Protein 5B6K (pdb70)

B-factor: mean 23.28, std 8.44, range [11.15, 55.71]

InterPro domains:
  IPR001509 NAD-dependent epimerase/dehydratase [PF01370] (10-267)
  IPR036291 NAD(P)-binding domain superfamily [SSF51735] (4-344)
  IPR050425 NAD(P)-dependent dehydratase-like [PTHR10366] (9-328)

Sequence (336 aa):
MTTVFVSGATGFIAQHVVRQLLDQNYKVIGSVRSAEKGDHLKNVIFKGGDFNYEIVKDISDPTAFDHVFEKHGKDIKVVLHTASPFHTTDIEKDLLIPAVNGTKGILESIKKYAAQTVERVVVTSSFAANTSTVDMFYAKDSSKTITEESWNQDTWESCQSDPIRGYCGSKKFAEKAAWDFYNANKDSVKFKLSIINPVYVFGPQNYVELNTSSEVINSLVHLKKDDPLPEFAGGHIDVRDVAKAHILAFQKDELIEQRLMLHAGLFTTQTLLDIINEQFPELKGKIPAGKPGTGNPDDALTPVDNSKTKKLLGFEFIDLKKDLYDTISQILEAEK

Solvent-accessible surface area: 14994 Å² total; per-residue (Å²): 142,40,8,0,0,0,0,16,0,37,29,45,32,3,23,12,0,0,76,27,0,11,90,93,120,26,74,0,11,0,1,4,54,34,47,143,76,0,64,65,2,88,90,69,14,0,164,84,28,64,6,64,52,23,77,6,134,75,6,31,60,55,71,22,4,24,107,2,1,116,106,36,5,181,77,0,78,7,0,0,2,21,14,51,29,155,141,88,143,59,10,70,134,59,11,0,75,21,8,30,43,2,12,69,3,1,0,41,0,0,78,107,88,4,20,114,35,0,66,24,0,0,3,28,10,20,19,8,0,2,5,0,34,72,36,26,120,86,44,138,54,95,105,94,39,9,37,14,145,30,72,0,131,6,75,62,124,42,0,55,78,51,86,115,49,0,71,12,0,4,35,28,22,12,2,88,20,0,38,74,16,1,91,81,15,99,146,53,6,102,3,91,0,0,0,0,1,8,15,93,26,1,2,14,44,37,83,76,148,49,105,7,47,9,133,1,0,26,41,0,1,89,13,130,107,124,36,116,65,39,166,39,24,8,4,8,0,0,0,54,5,0,0,86,0,0,5,28,0,14,64,90,107,92,2,41,67,40,25,1,0,0,11,34,21,41,0,13,10,16,28,0,0,40,35,0,22,111,39,3,89,121,15,116,71,79,1,6,47,34,150,93,72,71,37,63,18,77,84,36,6,3,34,30,64,6,64,104,1,104,181,47,10,64,48,166,28,29,87,15,104,103,0,0,97,28,2,0,34,47,13,48,124,43,105,209

Nearest PDB structures (foldseek):
  5b6k-assembly1_A  TM=1.003E+00  e=2.775E-75  Nakaseomyces glabratus CBS 138
  7ymu-assembly2_B  TM=9.755E-01  e=8.050E-57  Nakaseomyces glabratus
  7ymu-assembly1_A  TM=9.750E-01  e=9.097E-57  Nakaseomyces glabratus
  7ymb-assembly1_A  TM=9.661E-01  e=2.105E-54  Nakaseomyces glabratus
  4pvd-assembly4_D  TM=9.320E-01  e=5.596E-40  Saccharomyces cerevisiae S288C

Organism: Candida glabrata (strain ATCC 2001 / BCRC 20586 / JCM 3761 / NBRC 0622 / NRRL Y-65 / CBS 138) (NCBI:txid284593)

Foldseek 3Di:
DAEEEEEQCVDQLNVLLVVVCQVVQHQYEYEHQDPVSQCCCDVPLPPPGNYHYDHQNFLLALQRCLVVCQVCLQGHAHYEYEDAGDADLCLCVRFQSSLQSNQCSVVVSCLVRNQERHAAYE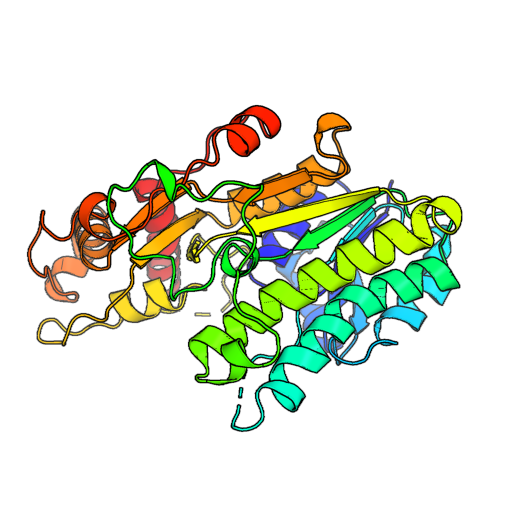YEFACLQQAAPVLWFPFPPVVSATEQPHGHPADPPRQSPDRRSSNSVSSNNSVVSNVVSCVVCVVSHNYFYFYEHEYQEFAAGSDDPCDFSGPLVVVQLQAFQPGDQDWDKDFYAYSNVSSVCSVVCSVDPLNTPGHAYRGQDMDISQRLLQLCCVLCVVCPNGGYNPDHPDDDRSNTTRHYDHVVNCVSSVDHTDHPNVRVNRRSVVSVVVVD

Structure (mmCIF, N/CA/C/O backbone):
data_5B6K
#
_entry.id   5B6K
#
_cell.length_a   61.620
_cell.length_b   61.620
_cell.length_c   189.930
_cell.angle_alpha   90.00
_cell.angle_beta   90.00
_cell.angle_gamma   120.00
#
_symmetry.space_group_name_H-M   'P 65'
#
loop_
_entity.id
_entity.type
_entity.pdbx_description
1 polymer 'Uncharacterized protein CgKR1'
2 non-polymer 'SULFATE ION'
3 water water
#
loop_
_atom_site.group_PDB
_atom_site.id
_atom_site.type_symbol
_atom_site.label_atom_id
_atom_site.label_alt_id
_atom_site.label_comp_id
_atom_site.label_asym_id
_atom_site.label_entity_id
_atom_site.label_seq_id
_atom_site.pdbx_PDB_ins_code
_atom_site.Cartn_x
_atom_site.Cartn_y
_atom_site.Cartn_z
_atom_site.occupancy
_atom_site.B_iso_or_equiv
_atom_site.auth_seq_id
_atom_site.auth_comp_id
_atom_site.auth_asym_id
_atom_site.auth_atom_id
_atom_site.pdbx_PDB_model_num
ATOM 1 N N . MET A 1 21 ? 15.281 34.860 107.722 1.00 30.72 7 MET A N 1
ATOM 2 C CA . MET A 1 21 ? 14.490 33.874 107.002 1.00 29.83 7 MET A CA 1
ATOM 3 C C . MET A 1 21 ? 14.178 34.280 105.580 1.00 25.01 7 MET A C 1
ATOM 4 O O . MET A 1 21 ? 14.006 35.388 105.282 1.00 26.06 7 MET A O 1
ATOM 9 N N . THR A 1 22 ? 14.160 33.308 104.717 1.00 21.79 8 THR A N 1
ATOM 10 C CA . THR A 1 22 ? 13.889 33.512 103.341 1.00 21.15 8 THR A CA 1
ATOM 11 C C . THR A 1 22 ? 12.514 34.110 103.085 1.00 22.43 8 THR A C 1
ATOM 12 O O . THR A 1 22 ? 11.567 33.704 103.669 1.00 22.43 8 THR A O 1
ATOM 16 N N . THR A 1 23 ? 12.449 35.085 102.198 1.00 20.06 9 THR A N 1
ATOM 17 C CA . THR A 1 23 ? 11.188 35.719 101.825 1.00 20.72 9 THR A CA 1
ATOM 18 C C . THR A 1 23 ? 10.604 35.043 100.587 1.00 19.62 9 THR A C 1
ATOM 19 O O . THR A 1 23 ? 11.296 34.890 99.572 1.00 19.41 9 THR A O 1
ATOM 23 N N . VAL A 1 24 ? 9.330 34.656 100.677 1.00 17.73 10 VAL A N 1
ATOM 24 C CA . VAL A 1 24 ? 8.577 34.079 99.564 1.00 16.70 10 VAL A CA 1
ATOM 25 C C . VAL A 1 24 ? 7.472 35.059 99.188 1.00 17.48 10 VAL A C 1
ATOM 26 O O . VAL A 1 24 ? 6.714 35.507 100.053 1.00 18.38 10 VAL A O 1
ATOM 30 N N . PHE A 1 25 ? 7.374 35.392 97.904 1.00 15.59 11 PHE A N 1
ATOM 31 C CA . PHE A 1 25 ? 6.311 36.252 97.401 1.00 15.02 11 PHE A CA 1
ATOM 32 C C . PHE A 1 25 ? 5.226 35.384 96.784 1.00 16.74 11 PHE A C 1
ATOM 33 O O . PHE A 1 25 ? 5.522 34.519 95.953 1.00 16.54 11 PHE A O 1
ATOM 41 N N . VAL A 1 26 ? 3.979 35.604 97.194 1.00 14.45 12 VAL A N 1
ATOM 42 C CA . VAL A 1 26 ? 2.836 34.848 96.681 1.00 13.77 12 VAL A CA 1
ATOM 43 C C . VAL A 1 26 ? 1.858 35.843 96.076 1.00 15.89 12 VAL A C 1
ATOM 44 O O . VAL A 1 26 ? 1.285 36.670 96.792 1.00 15.45 12 VAL A O 1
ATOM 48 N N . SER A 1 27 ? 1.642 35.760 94.766 1.00 13.50 13 SER A N 1
ATOM 49 C CA . SER A 1 27 ? 0.697 36.685 94.158 1.00 13.57 13 SER A CA 1
ATOM 50 C C . SER A 1 27 ? -0.743 36.236 94.405 1.00 14.97 13 SER A C 1
ATOM 51 O O . SER A 1 27 ? -1.052 35.041 94.433 1.00 15.48 13 SER A O 1
ATOM 54 N N . GLY A 1 28 ? -1.630 37.215 94.574 1.00 14.65 14 GLY A N 1
ATOM 55 C CA . GLY A 1 28 ? -3.050 36.928 94.715 1.00 15.40 14 GLY A CA 1
ATOM 56 C C . GLY A 1 28 ? -3.343 36.151 95.984 1.00 15.96 14 GLY A C 1
ATOM 57 O O . GLY A 1 28 ? -4.053 35.140 95.961 1.00 15.78 14 GLY A O 1
ATOM 58 N N . ALA A 1 29 ? -2.805 36.636 97.103 1.00 16.41 15 ALA A N 1
ATOM 59 C CA . ALA A 1 29 ? -2.766 35.863 98.341 1.00 15.34 15 ALA A CA 1
ATOM 60 C C . ALA A 1 29 ? -4.136 35.629 98.973 1.00 16.51 15 ALA A C 1
ATOM 61 O O . ALA A 1 29 ? -4.230 34.810 99.894 1.00 16.59 15 ALA A O 1
ATOM 63 N N . THR A 1 30 ? -5.196 36.298 98.509 1.00 18.91 16 THR A N 1
ATOM 64 C CA . THR A 1 30 ? -6.528 36.015 99.048 1.00 17.88 16 THR A CA 1
ATOM 65 C C . THR A 1 30 ? -7.181 34.797 98.407 1.00 17.38 16 THR A C 1
ATOM 66 O O . THR A 1 30 ? -8.211 34.335 98.904 1.00 16.55 16 THR A O 1
ATOM 70 N N . GLY A 1 31 ? -6.617 34.268 97.321 1.00 16.89 17 GLY A N 1
ATOM 71 C CA . GLY A 1 31 ? -7.276 33.219 96.565 1.00 16.43 17 GLY A CA 1
ATOM 72 C C . GLY A 1 31 ? -7.360 31.888 97.294 1.00 16.74 17 GLY A C 1
ATOM 73 O O . GLY A 1 31 ? -6.691 31.629 98.294 1.00 14.71 17 GLY A O 1
ATOM 74 N N . PHE A 1 32 ? -8.212 31.015 96.742 1.00 16.92 18 PHE A N 1
ATOM 75 C CA . PHE A 1 32 ? -8.483 29.703 97.334 1.00 14.60 18 PHE A CA 1
ATOM 76 C C . PHE A 1 32 ? -7.202 28.883 97.461 1.00 14.76 18 PHE A C 1
ATOM 77 O O . PHE A 1 32 ? -6.840 28.431 98.555 1.00 15.82 18 PHE A O 1
ATOM 85 N N . ILE A 1 33 ? -6.492 28.688 96.344 1.00 14.35 19 ILE A N 1
ATOM 86 C CA . ILE A 1 33 ? -5.213 27.975 96.385 1.00 13.27 19 ILE A CA 1
ATOM 87 C C . ILE A 1 33 ? -4.174 28.782 97.154 1.00 13.55 19 ILE A C 1
ATOM 88 O O . ILE A 1 33 ? -3.446 28.250 98.003 1.00 11.90 19 ILE A O 1
ATOM 93 N N . ALA A 1 34 ? -4.091 30.081 96.869 1.00 13.08 20 ALA A N 1
ATOM 94 C CA . ALA A 1 34 ? -3.022 30.899 97.439 1.00 12.79 20 ALA A CA 1
ATOM 95 C C . ALA A 1 34 ? -3.066 30.935 98.968 1.00 13.17 20 ALA A C 1
ATOM 96 O O . ALA A 1 34 ? -2.014 30.935 99.618 1.00 14.00 20 ALA A O 1
ATOM 98 N N . GLN A 1 35 ? -4.261 30.979 99.567 1.00 14.65 21 GLN A N 1
ATOM 99 C CA . GLN A 1 35 ? -4.311 31.020 101.031 1.00 13.72 21 GLN A CA 1
ATOM 100 C C . GLN A 1 35 ? -3.727 29.751 101.641 1.00 15.24 21 GLN A C 1
ATOM 101 O O . GLN A 1 35 ? -3.086 29.803 102.697 1.00 15.39 21 GLN A O 1
ATOM 107 N N . HIS A 1 36 ? -3.952 28.598 100.995 1.00 12.87 22 HIS A N 1
ATOM 108 C CA . HIS A 1 36 ? -3.347 27.360 101.471 1.00 14.19 22 HIS A CA 1
ATOM 109 C C . HIS A 1 36 ? -1.839 27.376 101.279 1.00 15.94 22 HIS A C 1
ATOM 110 O O . HIS A 1 36 ? -1.102 26.851 102.120 1.00 13.90 22 HIS A O 1
ATOM 117 N N . VAL A 1 37 ? -1.359 27.967 100.177 1.00 13.38 23 VAL A N 1
ATOM 118 C CA . VAL A 1 37 ? 0.084 28.116 99.990 1.00 12.32 23 VAL A CA 1
ATOM 119 C C . VAL A 1 37 ? 0.677 28.959 101.110 1.00 14.98 23 VAL A C 1
ATOM 120 O O . VAL A 1 37 ? 1.687 28.587 101.724 1.00 15.93 23 VAL A O 1
ATOM 124 N N . VAL A 1 38 ? 0.054 30.106 101.399 1.00 14.53 24 VAL A N 1
ATOM 125 C CA . VAL A 1 38 ? 0.559 30.983 102.454 1.00 11.39 24 VAL A CA 1
ATOM 126 C C . VAL A 1 38 ? 0.482 30.288 103.808 1.00 14.88 24 VAL A C 1
ATOM 127 O O . VAL A 1 38 ? 1.416 30.371 104.617 1.00 13.97 24 VAL A O 1
ATOM 131 N N . ARG A 1 39 ? -0.628 29.587 104.073 1.00 15.30 25 ARG A N 1
ATOM 132 C CA . ARG A 1 39 ? -0.765 28.836 105.324 1.00 17.17 25 ARG A CA 1
ATOM 133 C C . ARG A 1 39 ? 0.382 27.844 105.498 1.00 16.30 25 ARG A C 1
ATOM 134 O O . ARG A 1 39 ? 1.029 27.794 106.553 1.00 15.91 25 ARG A O 1
ATOM 142 N N . GLN A 1 40 ? 0.643 27.039 104.471 1.00 13.98 26 GLN A N 1
ATOM 143 C CA . GLN A 1 40 ? 1.664 26.006 104.592 1.00 13.53 26 GLN A CA 1
ATOM 144 C C . GLN A 1 40 ? 3.063 26.605 104.637 1.00 15.45 26 GLN A C 1
ATOM 145 O O . GLN A 1 40 ? 3.953 26.040 105.283 1.00 15.20 26 GLN A O 1
ATOM 151 N N . LEU A 1 41 ? 3.273 27.748 103.971 1.00 14.78 27 LEU A N 1
ATOM 152 C CA . LEU A 1 41 ? 4.527 28.490 104.119 1.00 12.87 27 LEU A CA 1
ATOM 153 C C . LEU A 1 41 ? 4.719 28.976 105.553 1.00 16.53 27 LEU A C 1
ATOM 154 O O . LEU A 1 41 ? 5.798 28.815 106.143 1.00 14.82 27 LEU A O 1
ATOM 159 N N . LEU A 1 42 ? 3.681 29.597 106.119 1.00 15.72 28 LEU A N 1
ATOM 160 C CA . LEU A 1 42 ? 3.780 30.092 107.491 1.00 14.30 28 LEU A CA 1
ATOM 161 C C . LEU A 1 42 ? 3.917 28.946 108.487 1.00 16.54 28 LEU A C 1
ATOM 162 O O . LEU A 1 42 ? 4.562 29.109 109.530 1.00 18.71 28 LEU A O 1
ATOM 167 N N . ASP A 1 43 ? 3.354 27.774 108.173 1.00 16.23 29 ASP A N 1
ATOM 168 C CA . ASP A 1 43 ? 3.571 26.604 109.025 1.00 15.48 29 ASP A CA 1
ATOM 169 C C . ASP A 1 43 ? 5.045 26.222 109.086 1.00 16.95 29 ASP A C 1
ATOM 170 O O . ASP A 1 43 ? 5.498 25.640 110.084 1.00 19.66 29 ASP A O 1
ATOM 175 N N . GLN A 1 44 ? 5.802 26.523 108.029 1.00 15.32 30 GLN A N 1
ATOM 176 C CA . GLN A 1 44 ? 7.239 26.287 107.988 1.00 16.15 30 GLN A CA 1
ATOM 177 C C . GLN A 1 44 ? 8.046 27.538 108.317 1.00 17.28 30 GLN A C 1
ATOM 178 O O . GLN A 1 44 ? 9.264 27.553 108.103 1.00 19.28 30 GLN A O 1
ATOM 184 N N . ASN A 1 45 ? 7.385 28.581 108.830 1.00 15.05 31 ASN A N 1
ATOM 185 C CA . ASN A 1 45 ? 8.015 29.791 109.352 1.00 15.82 31 ASN A CA 1
ATOM 186 C C . ASN A 1 45 ? 8.758 30.585 108.278 1.00 16.47 31 ASN A C 1
ATOM 187 O O . ASN A 1 45 ? 9.726 31.294 108.571 1.00 18.28 31 ASN A O 1
ATOM 192 N N . TYR A 1 46 ? 8.284 30.518 107.039 1.00 15.77 32 TYR A N 1
ATOM 193 C CA . TYR A 1 46 ? 8.783 31.424 106.015 1.00 15.95 32 TYR A CA 1
ATOM 194 C C . TYR A 1 46 ? 8.311 32.850 106.283 1.00 15.89 32 TYR A C 1
ATOM 195 O O . TYR A 1 46 ? 7.275 33.086 106.919 1.00 16.60 32 TYR A O 1
ATOM 204 N N . LYS A 1 47 ? 9.090 33.806 105.792 1.00 16.84 33 LYS A N 1
ATOM 205 C CA . LYS A 1 47 ? 8.651 35.185 105.686 1.00 17.57 33 LYS A CA 1
ATOM 206 C C . LYS A 1 47 ? 7.895 35.325 104.373 1.00 18.67 33 LYS A C 1
ATOM 207 O O . LYS A 1 47 ? 8.390 34.895 103.329 1.00 20.48 33 LYS A O 1
ATOM 213 N N . VAL A 1 48 ? 6.685 35.874 104.415 1.00 17.50 34 VAL A N 1
ATOM 214 C CA . VAL A 1 48 ? 5.805 35.867 103.248 1.00 18.46 34 VAL A CA 1
ATOM 215 C C . VAL A 1 48 ? 5.373 37.285 102.914 1.00 17.63 34 VAL A C 1
ATOM 216 O O . VAL A 1 48 ? 4.957 38.038 103.797 1.00 18.25 34 VAL A O 1
ATOM 220 N N . ILE A 1 49 ? 5.445 37.633 101.632 1.00 15.51 35 ILE A N 1
ATOM 221 C CA . ILE A 1 49 ? 4.808 38.827 101.086 1.00 17.13 35 ILE A CA 1
ATOM 222 C C . ILE A 1 49 ? 3.754 38.352 100.091 1.00 16.82 35 ILE A C 1
ATOM 223 O O . ILE A 1 49 ? 4.080 37.614 99.153 1.00 17.70 35 ILE A O 1
ATOM 228 N N . GLY A 1 50 ? 2.504 38.745 100.305 1.00 16.87 36 GLY A N 1
ATOM 229 C CA . GLY A 1 50 ? 1.414 38.413 99.398 1.00 17.07 36 GLY A CA 1
ATOM 230 C C . GLY A 1 50 ? 0.955 39.644 98.640 1.00 17.95 36 GLY A C 1
ATOM 231 O O . GLY A 1 50 ? 0.990 40.755 99.166 1.00 19.74 36 GLY A O 1
ATOM 232 N N . SER A 1 51 ? 0.524 39.460 97.395 1.00 18.54 37 SER A N 1
ATOM 233 C CA . SER A 1 51 ? -0.098 40.574 96.700 1.00 17.35 37 SER A CA 1
ATOM 234 C C . SER A 1 51 ? -1.608 40.483 96.874 1.00 19.49 37 SER A C 1
ATOM 235 O O . SER A 1 51 ? -2.182 39.391 96.921 1.00 18.66 37 SER A O 1
ATOM 238 N N . VAL A 1 52 ? -2.236 41.643 97.043 1.00 17.13 38 VAL A N 1
ATOM 239 C CA . VAL A 1 52 ? -3.677 41.745 97.216 1.00 17.81 38 VAL A CA 1
ATOM 240 C C . VAL A 1 52 ? -4.161 42.903 96.360 1.00 18.63 38 VAL A C 1
ATOM 241 O O . VAL A 1 52 ? -3.395 43.800 96.010 1.00 21.25 38 VAL A O 1
ATOM 245 N N . ARG A 1 53 ? -5.442 42.888 96.029 1.00 21.93 39 ARG A N 1
ATOM 246 C CA . ARG A 1 53 ? -5.957 43.914 95.136 1.00 22.00 39 ARG A CA 1
ATOM 247 C C . ARG A 1 53 ? -6.466 45.147 95.876 1.00 27.17 39 ARG A C 1
ATOM 248 O O . ARG A 1 53 ? -6.879 46.111 95.222 1.00 28.91 39 ARG A O 1
ATOM 256 N N . SER A 1 54 ? -6.398 45.166 97.208 1.00 25.54 40 SER A N 1
ATOM 257 C CA . SER A 1 54 ? -6.783 46.362 97.948 1.00 27.70 40 SER A CA 1
ATOM 258 C C . SER A 1 54 ? -6.164 46.343 99.338 1.00 27.76 40 SER A C 1
ATOM 259 O O . SER A 1 54 ? -5.749 45.297 99.848 1.00 25.29 40 SER A O 1
ATOM 262 N N . ALA A 1 55 ? -6.126 47.529 99.952 1.00 27.38 41 ALA A N 1
ATOM 263 C CA . ALA A 1 55 ? -5.622 47.631 101.317 1.00 28.06 41 ALA A CA 1
ATOM 264 C C . ALA A 1 55 ? -6.529 46.918 102.301 1.00 26.22 41 ALA A C 1
ATOM 265 O O . ALA A 1 55 ? -6.036 46.334 103.272 1.00 28.57 41 ALA A O 1
ATOM 267 N N . GLU A 1 56 ? -7.843 46.957 102.077 1.00 27.48 42 GLU A N 1
ATOM 268 C CA . GLU A 1 56 ? -8.759 46.249 102.958 1.00 28.08 42 GLU A CA 1
ATOM 269 C C . GLU A 1 56 ? -8.445 44.755 102.964 1.00 30.99 42 GLU A C 1
ATOM 270 O O . GLU A 1 56 ? -8.337 44.135 104.030 1.00 29.68 42 GLU A O 1
ATOM 276 N N . LYS A 1 57 ? -8.320 44.162 101.772 1.00 27.75 43 LYS A N 1
ATOM 277 C CA . LYS A 1 57 ? -8.013 42.738 101.664 1.00 25.66 43 LYS A CA 1
ATOM 278 C C . LYS A 1 57 ? -6.674 42.409 102.319 1.00 25.77 43 LYS A C 1
ATOM 279 O O . LYS A 1 57 ? -6.547 41.396 103.017 1.00 24.55 43 LYS A O 1
ATOM 285 N N . GLY A 1 58 ? -5.664 43.258 102.117 1.00 22.36 44 GLY A N 1
ATOM 286 C CA . GLY A 1 58 ? -4.374 43.018 102.745 1.00 18.74 44 GLY A CA 1
ATOM 287 C C . GLY A 1 58 ? -4.424 43.095 104.261 1.00 23.32 44 GLY A C 1
ATOM 288 O O . GLY A 1 58 ? -3.802 42.284 104.957 1.00 20.67 44 GLY A O 1
ATOM 289 N N . ASP A 1 59 ? -5.158 44.073 104.798 1.00 24.66 45 ASP A N 1
ATOM 290 C CA . ASP A 1 59 ? -5.266 44.178 106.251 1.00 24.37 45 ASP A CA 1
ATOM 291 C C . ASP A 1 59 ? -5.963 42.956 106.835 1.00 23.67 45 ASP A C 1
ATOM 292 O O . ASP A 1 59 ? -5.536 42.419 107.864 1.00 24.71 45 ASP A O 1
ATOM 297 N N . HIS A 1 60 ? -7.027 42.492 106.177 1.00 24.82 46 HIS A N 1
ATOM 298 C CA . HIS A 1 60 ? -7.718 41.284 106.624 1.00 22.73 46 HIS A CA 1
ATOM 299 C C . HIS A 1 60 ? -6.778 40.080 106.658 1.00 24.50 46 HIS A C 1
ATOM 300 O O . HIS A 1 60 ? -6.797 39.290 107.610 1.00 22.74 46 HIS A O 1
ATOM 307 N N . LEU A 1 61 ? -5.942 39.922 105.629 1.00 21.35 47 LEU A N 1
ATOM 308 C CA . LEU A 1 61 ? -5.002 38.803 105.622 1.00 19.98 47 LEU A CA 1
ATOM 309 C C . LEU A 1 61 ? -3.979 38.936 106.744 1.00 20.80 47 LEU A C 1
ATOM 310 O O . LEU A 1 61 ? -3.698 37.968 107.460 1.00 20.60 47 LEU A O 1
ATOM 315 N N . LYS A 1 62 ? -3.416 40.135 106.917 1.00 20.36 48 LYS A N 1
ATOM 316 C CA . LYS A 1 62 ? -2.297 40.306 107.836 1.00 20.97 48 LYS A CA 1
ATOM 317 C C . LYS A 1 62 ? -2.754 40.270 109.290 1.00 22.22 48 LYS A C 1
ATOM 318 O O . LYS A 1 62 ? -2.060 39.720 110.153 1.00 22.55 48 LYS A O 1
ATOM 324 N N . ASN A 1 63 ? -3.918 40.841 109.575 1.00 23.47 49 ASN A N 1
ATOM 325 C CA . ASN A 1 63 ? -4.369 41.015 110.948 1.00 23.14 49 ASN A CA 1
ATOM 326 C C . ASN A 1 63 ? -5.342 39.941 111.412 1.00 26.98 49 ASN A C 1
ATOM 327 O O . ASN A 1 63 ? -5.571 39.820 112.621 1.00 24.13 49 ASN A O 1
ATOM 332 N N . VAL A 1 64 ? -5.916 39.159 110.498 1.00 22.23 50 VAL A N 1
ATOM 333 C CA . VAL A 1 64 ? -6.915 38.166 110.882 1.00 24.77 50 VAL A CA 1
ATOM 334 C C . VAL A 1 64 ? -6.505 36.784 110.385 1.00 24.32 50 VAL A C 1
ATOM 335 O O . VAL A 1 64 ? -6.185 35.900 111.186 1.00 25.03 50 VAL A O 1
ATOM 339 N N . ILE A 1 65 ? -6.500 36.579 109.068 1.00 20.53 51 ILE A N 1
ATOM 340 C CA . ILE A 1 65 ? -6.312 35.221 108.556 1.00 20.44 51 ILE A CA 1
ATOM 341 C C . ILE A 1 65 ? -4.920 34.693 108.892 1.00 18.04 51 ILE A C 1
ATOM 342 O O . ILE A 1 65 ? -4.768 33.546 109.331 1.00 19.53 51 ILE A O 1
ATOM 347 N N . PHE A 1 66 ? -3.887 35.519 108.724 1.00 18.23 52 PHE A N 1
ATOM 348 C CA . PHE A 1 66 ? -2.510 35.085 108.935 1.00 18.35 52 PHE A CA 1
ATOM 349 C C . PHE A 1 66 ? -1.868 35.789 110.123 1.00 22.32 52 PHE A C 1
ATOM 350 O O . PHE A 1 66 ? -0.650 35.961 110.172 1.00 21.49 52 PHE A O 1
ATOM 358 N N . LYS A 1 67 ? -2.684 36.185 111.094 1.00 20.74 53 LYS A N 1
ATOM 359 C CA . LYS A 1 67 ? -2.148 36.616 112.373 1.00 24.32 53 LYS A CA 1
ATOM 360 C C . LYS A 1 67 ? -1.326 35.485 112.971 1.00 22.95 53 LYS A C 1
ATOM 361 O O . LYS A 1 67 ? -1.757 34.328 112.994 1.00 30.88 53 LYS A O 1
ATOM 367 N N . GLY A 1 68 ? -0.136 35.812 113.435 1.00 27.39 54 GLY A N 1
ATOM 368 C CA . GLY A 1 68 ? 0.760 34.828 113.976 1.00 24.99 54 GLY A CA 1
ATOM 369 C C . GLY A 1 68 ? 1.905 34.483 113.058 1.00 25.86 54 GLY A C 1
ATOM 370 O O . GLY A 1 68 ? 2.943 34.016 113.534 1.00 25.48 54 GLY A O 1
ATOM 371 N N . GLY A 1 69 ? 1.745 34.719 111.759 1.00 21.15 55 GLY A N 1
ATOM 372 C CA . GLY A 1 69 ? 2.808 34.499 110.810 1.00 20.80 55 GLY A CA 1
ATOM 373 C C . GLY A 1 69 ? 3.477 35.797 110.409 1.00 20.61 55 GLY A C 1
ATOM 374 O O . GLY A 1 69 ? 2.938 36.889 110.585 1.00 20.82 55 GLY A O 1
ATOM 375 N N . ASP A 1 70 ? 4.678 35.657 109.855 1.00 19.80 56 ASP A N 1
ATOM 376 C CA . ASP A 1 70 ? 5.418 36.794 109.321 1.00 18.33 56 ASP A CA 1
ATOM 377 C C . ASP A 1 70 ? 4.885 37.055 107.916 1.00 20.92 56 ASP A C 1
ATOM 378 O O . ASP A 1 70 ? 5.427 36.588 106.915 1.00 21.05 56 ASP A O 1
ATOM 383 N N . PHE A 1 71 ? 3.787 37.803 107.854 1.00 19.72 57 PHE A N 1
ATOM 384 C CA . PHE A 1 71 ? 3.091 38.082 106.606 1.00 19.17 57 PHE A CA 1
ATOM 385 C C . PHE A 1 71 ? 2.984 39.585 106.399 1.00 20.06 57 PHE A C 1
ATOM 386 O O . PHE A 1 71 ? 2.590 40.322 107.312 1.00 19.90 57 PHE A O 1
ATOM 394 N N . ASN A 1 72 ? 3.321 40.032 105.193 1.00 19.07 58 ASN A N 1
ATOM 395 C CA . ASN A 1 72 ? 3.090 41.400 104.760 1.00 19.05 58 ASN A CA 1
ATOM 396 C C . ASN A 1 72 ? 2.472 41.351 103.374 1.00 18.47 58 ASN A C 1
ATOM 397 O O . ASN A 1 72 ? 2.486 40.308 102.717 1.00 19.09 58 ASN A O 1
ATOM 402 N N . TYR A 1 73 ? 1.902 42.472 102.932 1.00 17.72 59 TYR A N 1
ATOM 403 C CA . TYR A 1 73 ? 1.280 42.515 101.614 1.00 19.46 59 TYR A CA 1
ATOM 404 C C . TYR A 1 73 ? 1.744 43.717 100.807 1.00 21.61 59 TYR A C 1
ATOM 405 O O . TYR A 1 73 ? 2.172 44.739 101.348 1.00 21.58 59 TYR A O 1
ATOM 414 N N . GLU A 1 74 ? 1.680 43.555 99.488 1.00 18.46 60 GLU A N 1
ATOM 415 C CA . GLU A 1 74 ? 1.754 44.647 98.536 1.00 23.00 60 GLU A CA 1
ATOM 416 C C . GLU A 1 74 ? 0.446 44.687 97.764 1.00 23.64 60 GLU A C 1
ATOM 417 O O . GLU A 1 74 ? -0.173 43.647 97.514 1.00 23.48 60 GLU A O 1
ATOM 423 N N . ILE A 1 75 ? 0.014 45.889 97.397 1.00 22.73 61 ILE A N 1
ATOM 424 C CA . ILE A 1 75 ? -1.235 46.056 96.666 1.00 21.12 61 ILE A CA 1
ATOM 425 C C . ILE A 1 75 ? -0.920 46.029 95.178 1.00 22.48 61 ILE A C 1
ATOM 426 O O . ILE A 1 75 ? -0.141 46.850 94.683 1.00 22.98 61 ILE A O 1
ATOM 431 N N . VAL A 1 76 ? -1.496 45.055 94.476 1.00 19.87 62 VAL A N 1
ATOM 432 C CA . VAL A 1 76 ? -1.360 44.893 93.031 1.00 22.17 62 VAL A CA 1
ATOM 433 C C . VAL A 1 76 ? -2.779 44.692 92.509 1.00 24.25 62 VAL A C 1
ATOM 434 O O . VAL A 1 76 ? -3.376 43.630 92.720 1.00 22.73 62 VAL A O 1
ATOM 438 N N . LYS A 1 77 ? -3.332 45.712 91.856 1.00 23.08 63 LYS A N 1
ATOM 439 C CA . LYS A 1 77 ? -4.767 45.725 91.595 1.00 25.37 63 LYS A CA 1
ATOM 440 C C . LYS A 1 77 ? -5.167 44.987 90.328 1.00 23.34 63 LYS A C 1
ATOM 441 O O . LYS A 1 77 ? -6.266 44.424 90.272 1.00 25.25 63 LYS A O 1
ATOM 447 N N . ASP A 1 78 ? -4.327 44.993 89.298 1.00 24.03 64 ASP A N 1
ATOM 448 C CA . ASP A 1 78 ? -4.723 44.481 87.989 1.00 27.53 64 ASP A CA 1
ATOM 449 C C . ASP A 1 78 ? -3.659 43.512 87.493 1.00 26.33 64 ASP A C 1
ATOM 450 O O . ASP A 1 78 ? -2.617 43.933 86.984 1.00 23.47 64 ASP A O 1
ATOM 455 N N . ILE A 1 79 ? -3.945 42.214 87.619 1.00 22.49 65 ILE A N 1
ATOM 456 C CA . ILE A 1 79 ? -3.003 41.190 87.186 1.00 23.28 65 ILE A CA 1
ATOM 457 C C . ILE A 1 79 ? -2.792 41.245 85.673 1.00 22.99 65 ILE A C 1
ATOM 458 O O . ILE A 1 79 ? -1.734 40.844 85.174 1.00 25.84 65 ILE A O 1
ATOM 463 N N . SER A 1 80 ? -3.770 41.756 84.919 1.00 21.71 66 SER A N 1
ATOM 464 C CA . SER A 1 80 ? -3.643 41.805 83.463 1.00 21.70 66 SER A CA 1
ATOM 465 C C . SER A 1 80 ? -2.711 42.909 82.979 1.00 22.61 66 SER A C 1
ATOM 466 O O . SER A 1 80 ? -2.352 42.915 81.792 1.00 22.04 66 SER A O 1
ATOM 469 N N . ASP A 1 81 ? -2.336 43.843 83.852 1.00 20.90 67 ASP A N 1
ATOM 470 C CA . ASP A 1 81 ? -1.347 44.867 83.525 1.00 20.22 67 ASP A CA 1
ATOM 471 C C . ASP A 1 81 ? 0.037 44.234 83.542 1.00 20.18 67 ASP A C 1
ATOM 472 O O . ASP A 1 81 ? 0.462 43.742 84.594 1.00 20.56 67 ASP A O 1
ATOM 477 N N . PRO A 1 82 ? 0.759 44.195 82.418 1.00 16.95 68 PRO A N 1
ATOM 478 C CA . PRO A 1 82 ? 2.063 43.508 82.419 1.00 19.81 68 PRO A CA 1
ATOM 479 C C . PRO A 1 82 ? 3.104 44.157 83.318 1.00 23.84 68 PRO A C 1
ATOM 480 O O . PRO A 1 82 ? 4.101 43.499 83.638 1.00 22.31 68 PRO A O 1
ATOM 484 N N . THR A 1 83 ? 2.906 45.406 83.743 1.00 20.90 69 THR A N 1
ATOM 485 C CA . THR A 1 83 ? 3.830 46.083 84.644 1.00 20.82 69 THR A CA 1
ATOM 486 C C . THR A 1 83 ? 3.404 45.978 86.103 1.00 21.47 69 THR A C 1
ATOM 487 O O . THR A 1 83 ? 4.030 46.604 86.967 1.00 21.23 69 THR A O 1
ATOM 491 N N . ALA A 1 84 ? 2.368 45.184 86.392 1.00 21.78 70 ALA A N 1
ATOM 492 C CA . ALA A 1 84 ? 1.695 45.251 87.687 1.00 20.40 70 ALA A CA 1
ATOM 493 C C . ALA A 1 84 ? 2.634 44.983 88.852 1.00 18.27 70 ALA A C 1
ATOM 494 O O . ALA A 1 84 ? 2.457 45.559 89.928 1.00 19.82 70 ALA A O 1
ATOM 496 N N . PHE A 1 85 ? 3.622 44.111 88.674 1.00 19.31 71 PHE A N 1
ATOM 497 C CA . PHE A 1 85 ? 4.507 43.734 89.765 1.00 19.78 71 PHE A CA 1
ATOM 498 C C . PHE A 1 85 ? 5.817 44.512 89.764 1.00 19.97 71 PHE A C 1
ATOM 499 O O . PHE A 1 85 ? 6.714 44.184 90.545 1.00 20.40 71 PHE A O 1
ATOM 507 N N . ASP A 1 86 ? 5.948 45.539 88.919 1.00 21.76 72 ASP A N 1
ATOM 508 C CA . ASP A 1 86 ? 7.215 46.265 88.861 1.00 22.15 72 ASP A CA 1
ATOM 509 C C . ASP A 1 86 ? 7.573 46.860 90.214 1.00 22.70 72 ASP A C 1
ATOM 510 O O . ASP A 1 86 ? 8.718 46.748 90.668 1.00 24.93 72 ASP A O 1
ATOM 515 N N . HIS A 1 87 ? 6.603 47.485 90.882 1.00 23.84 73 HIS A N 1
ATOM 516 C CA . HIS A 1 87 ? 6.895 48.136 92.154 1.00 26.00 73 HIS A CA 1
ATOM 517 C C . HIS A 1 87 ? 7.298 47.125 93.225 1.00 25.59 73 HIS A C 1
ATOM 518 O O . HIS A 1 87 ? 8.166 47.410 94.057 1.00 27.01 73 HIS A O 1
ATOM 525 N N . VAL A 1 88 ? 6.675 45.942 93.228 1.00 22.89 74 VAL A N 1
ATOM 526 C CA . VAL A 1 88 ? 7.042 44.905 94.196 1.00 24.42 74 VAL A CA 1
ATOM 527 C C . VAL A 1 88 ? 8.531 44.582 94.104 1.00 24.96 74 VAL A C 1
ATOM 528 O O . VAL A 1 88 ? 9.236 44.530 95.116 1.00 26.48 74 VAL A O 1
ATOM 532 N N . PHE A 1 89 ? 9.038 44.360 92.891 1.00 20.49 75 PHE A N 1
ATOM 533 C CA . PHE A 1 89 ? 10.423 43.928 92.781 1.00 23.60 75 PHE A CA 1
ATOM 534 C C . PHE A 1 89 ? 11.403 45.092 92.776 1.00 25.08 75 PHE A C 1
ATOM 535 O O . PHE A 1 89 ? 12.580 44.887 93.084 1.00 26.62 75 PHE A O 1
ATOM 543 N N . GLU A 1 90 ? 10.945 46.312 92.488 1.00 27.23 76 GLU A N 1
ATOM 544 C CA . GLU A 1 90 ? 11.818 47.462 92.691 1.00 30.37 76 GLU A CA 1
ATOM 545 C C . GLU A 1 90 ? 12.054 47.707 94.175 1.00 31.99 76 GLU A C 1
ATOM 546 O O . GLU A 1 90 ? 13.182 47.995 94.593 1.00 36.86 76 GLU A O 1
ATOM 552 N N . LYS A 1 91 ? 11.006 47.562 94.992 1.00 29.38 77 LYS A N 1
ATOM 553 C CA . LYS A 1 91 ? 11.121 47.807 96.427 1.00 26.86 77 LYS A CA 1
ATOM 554 C C . LYS A 1 91 ? 11.674 46.606 97.187 1.00 33.34 77 LYS A C 1
ATOM 555 O O . LYS A 1 91 ? 12.418 46.785 98.160 1.00 29.70 77 LYS A O 1
ATOM 561 N N . HIS A 1 92 ? 11.338 45.384 96.771 1.00 26.13 78 HIS A N 1
ATOM 562 C CA . HIS A 1 92 ? 11.697 44.186 97.522 1.00 28.57 78 HIS A CA 1
ATOM 563 C C . HIS A 1 92 ? 12.691 43.300 96.787 1.00 25.79 78 HIS A C 1
ATOM 564 O O . HIS A 1 92 ? 13.004 42.207 97.271 1.00 25.69 78 HIS A O 1
ATOM 571 N N . GLY A 1 93 ? 13.199 43.747 95.641 1.00 29.17 79 GLY A N 1
ATOM 572 C CA . GLY A 1 93 ? 14.026 42.925 94.777 1.00 29.37 79 GLY A CA 1
ATOM 573 C C . GLY A 1 93 ? 15.270 42.323 95.392 1.00 27.56 79 GLY A C 1
ATOM 574 O O . GLY A 1 93 ? 15.767 41.308 94.907 1.00 29.92 79 GLY A O 1
ATOM 575 N N . LYS A 1 94 ? 15.792 42.929 96.452 1.00 26.97 80 LYS A N 1
ATOM 576 C CA . LYS A 1 94 ? 16.942 42.334 97.117 1.00 29.50 80 LYS A CA 1
ATOM 577 C C . LYS A 1 94 ? 16.556 41.232 98.087 1.00 28.41 80 LYS A C 1
ATOM 578 O O . LYS A 1 94 ? 17.430 40.457 98.493 1.00 30.02 80 LYS A O 1
ATOM 584 N N . ASP A 1 95 ? 15.280 41.115 98.457 1.00 28.34 81 ASP A N 1
ATOM 585 C CA . ASP A 1 95 ? 14.864 40.183 99.498 1.00 24.56 81 ASP A CA 1
ATOM 586 C C . ASP A 1 95 ? 14.106 38.969 98.985 1.00 23.81 81 ASP A C 1
ATOM 587 O O . ASP A 1 95 ? 14.180 37.909 99.606 1.00 23.05 81 ASP A O 1
ATOM 592 N N . ILE A 1 96 ? 13.373 39.085 97.884 1.00 22.40 82 ILE A N 1
ATOM 593 C CA . ILE A 1 96 ? 12.493 37.998 97.464 1.00 18.80 82 ILE A CA 1
ATOM 594 C C . ILE A 1 96 ? 13.323 36.944 96.740 1.00 20.71 82 ILE A C 1
ATOM 595 O O . ILE A 1 96 ? 13.817 37.174 95.633 1.00 21.00 82 ILE A O 1
ATOM 600 N N . LYS A 1 97 ? 13.456 35.768 97.354 1.00 19.68 83 LYS A N 1
ATOM 601 C CA . LYS A 1 97 ? 14.167 34.662 96.733 1.00 22.43 83 LYS A CA 1
ATOM 602 C C . LYS A 1 97 ? 13.258 33.688 95.997 1.00 17.50 83 LYS A C 1
ATOM 603 O O . LYS A 1 97 ? 13.729 32.998 95.091 1.00 18.63 83 LYS A O 1
ATOM 609 N N . VAL A 1 98 ? 11.982 33.607 96.368 1.00 16.59 84 VAL A N 1
ATOM 610 C CA . VAL A 1 98 ? 11.058 32.614 95.831 1.00 14.99 84 VAL A CA 1
ATOM 611 C C . VAL A 1 98 ? 9.796 33.338 95.400 1.00 15.28 84 VAL A C 1
ATOM 612 O O . VAL A 1 98 ? 9.265 34.152 96.163 1.00 15.66 84 VAL A O 1
ATOM 616 N N . VAL A 1 99 ? 9.315 33.049 94.188 1.00 13.65 85 VAL A N 1
ATOM 617 C CA . VAL A 1 99 ? 8.087 33.648 93.673 1.00 14.18 85 VAL A CA 1
ATOM 618 C C . VAL A 1 99 ? 7.102 32.533 93.341 1.00 14.33 85 VAL A C 1
ATOM 619 O O . VAL A 1 99 ? 7.400 31.659 92.516 1.00 13.72 85 VAL A O 1
ATOM 623 N N . LEU A 1 100 ? 5.936 32.558 93.985 1.00 13.54 86 LEU A N 1
ATOM 624 C CA . LEU A 1 100 ? 4.868 31.599 93.727 1.00 13.51 86 LEU A CA 1
ATOM 625 C C . LEU A 1 100 ? 3.755 32.412 93.085 1.00 14.36 86 LEU A C 1
ATOM 626 O O . LEU A 1 100 ? 3.013 33.124 93.770 1.00 13.67 86 LEU A O 1
ATOM 631 N N . HIS A 1 101 ? 3.678 32.338 91.765 1.00 12.98 87 HIS A N 1
ATOM 632 C CA . HIS A 1 101 ? 2.781 33.188 90.988 1.00 12.52 87 HIS A CA 1
ATOM 633 C C . HIS A 1 101 ? 1.474 32.443 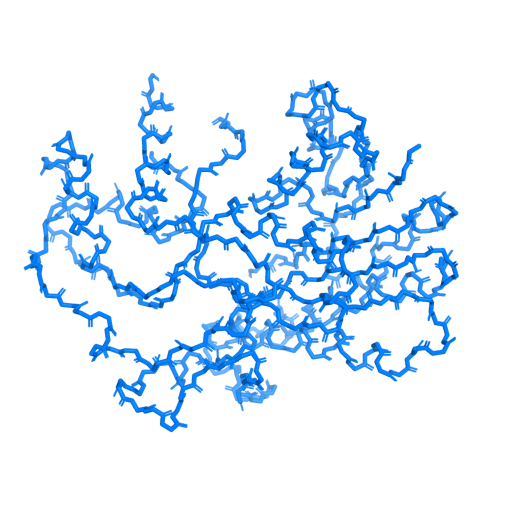90.800 1.00 12.37 87 HIS A C 1
ATOM 634 O O . HIS A 1 101 ? 1.288 31.713 89.824 1.00 13.76 87 HIS A O 1
ATOM 641 N N . THR A 1 102 ? 0.562 32.610 91.761 1.00 13.90 88 THR A N 1
ATOM 642 C CA . THR A 1 102 ? -0.721 31.921 91.702 1.00 14.72 88 THR A CA 1
ATOM 643 C C . THR A 1 102 ? -1.844 32.785 91.157 1.00 16.30 88 THR A C 1
ATOM 644 O O . THR A 1 102 ? -2.925 32.254 90.875 1.00 18.73 88 THR A O 1
ATOM 648 N N . ALA A 1 103 ? -1.626 34.089 91.008 1.00 17.30 89 ALA A N 1
ATOM 649 C CA . ALA A 1 103 ? -2.697 34.980 90.588 1.00 16.32 89 ALA A CA 1
ATOM 650 C C . ALA A 1 103 ? -2.920 34.920 89.079 1.00 19.99 89 ALA A C 1
ATOM 651 O O . ALA A 1 103 ? -1.983 34.768 88.295 1.00 18.63 89 ALA A O 1
ATOM 653 N N . SER A 1 104 ? -4.167 35.096 88.673 1.00 22.45 90 SER A N 1
ATOM 654 C CA . SER A 1 104 ? -4.491 35.205 87.261 1.00 24.42 90 SER A CA 1
ATOM 655 C C . SER A 1 104 ? -5.482 36.344 87.077 1.00 22.91 90 SER A C 1
ATOM 656 O O . SER A 1 104 ? -6.133 36.769 88.040 1.00 22.66 90 SER A O 1
ATOM 659 N N . PRO A 1 105 ? -5.605 36.875 85.860 1.00 21.75 91 PRO A N 1
ATOM 660 C CA . PRO A 1 105 ? -6.545 37.979 85.637 1.00 21.34 91 PRO A CA 1
ATOM 661 C C . PRO A 1 105 ? -7.984 37.532 85.832 1.00 28.03 91 PRO A C 1
ATOM 662 O O . PRO A 1 105 ? -8.313 36.346 85.759 1.00 28.11 91 PRO A O 1
ATOM 666 N N . PHE A 1 106 ? -8.850 38.521 86.052 1.00 26.72 92 PHE A N 1
ATOM 667 C CA . PHE A 1 106 ? -10.269 38.234 86.199 1.00 33.55 92 PHE A CA 1
ATOM 668 C C . PHE A 1 106 ? -10.832 37.608 84.927 1.00 36.71 92 PHE A C 1
ATOM 669 O O . PHE A 1 106 ? -10.519 38.024 83.811 1.00 36.77 92 PHE A O 1
ATOM 677 N N . HIS A 1 107 ? -11.668 36.595 85.120 1.00 38.83 93 HIS A N 1
ATOM 678 C CA . HIS A 1 107 ? -12.248 35.805 84.042 1.00 41.26 93 HIS A CA 1
ATOM 679 C C . HIS A 1 107 ? -13.656 36.301 83.716 1.00 43.58 93 HIS A C 1
ATOM 680 O O . HIS A 1 107 ? -13.939 36.693 82.583 1.00 50.43 93 HIS A O 1
ATOM 687 N N . THR A 1 110 ? -17.652 37.338 78.179 1.00 46.05 96 THR A N 1
ATOM 688 C CA . THR A 1 110 ? -17.148 38.261 77.169 1.00 42.24 96 THR A CA 1
ATOM 689 C C . THR A 1 110 ? -17.478 37.778 75.761 1.00 48.99 96 THR A C 1
ATOM 690 O O . THR A 1 110 ? -17.705 36.589 75.542 1.00 52.69 96 THR A O 1
ATOM 694 N N . THR A 1 111 ? -17.516 38.710 74.811 1.00 47.19 97 THR A N 1
ATOM 695 C CA . THR A 1 111 ? -17.589 38.343 73.400 1.00 45.29 97 THR A CA 1
ATOM 696 C C . THR A 1 111 ? -16.212 38.338 72.763 1.00 47.58 97 THR A C 1
ATOM 697 O O . THR A 1 111 ? -15.939 37.521 71.865 1.00 48.47 97 THR A O 1
ATOM 701 N N . ASP A 1 112 ? -15.325 39.224 73.218 1.00 40.32 98 ASP A N 1
ATOM 702 C CA . ASP A 1 112 ? -13.978 39.315 72.679 1.00 37.61 98 ASP A CA 1
ATOM 703 C C . ASP A 1 112 ? -13.077 38.430 73.524 1.00 29.53 98 ASP A C 1
ATOM 704 O O . ASP A 1 112 ? -12.468 38.871 74.499 1.00 29.63 98 ASP A O 1
ATOM 709 N N . ILE A 1 113 ? -13.000 37.153 73.147 1.00 27.36 99 ILE A N 1
ATOM 710 C CA . ILE A 1 113 ? -12.143 36.225 73.879 1.00 25.42 99 ILE A CA 1
ATOM 711 C C . ILE A 1 113 ? -10.684 36.645 73.768 1.00 22.78 99 ILE A C 1
ATOM 712 O O . ILE A 1 113 ? -9.918 36.533 74.73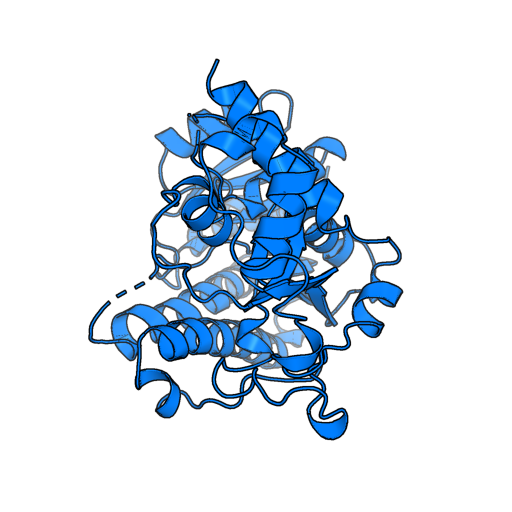0 1.00 21.19 99 ILE A O 1
ATOM 717 N N . GLU A 1 114 ? -10.271 37.155 72.606 1.00 22.00 100 GLU A N 1
ATOM 718 C CA . GLU A 1 114 ? -8.880 37.569 72.464 1.00 21.00 100 GLU A CA 1
ATOM 719 C C . GLU A 1 114 ? -8.564 38.754 73.371 1.00 23.99 100 GLU A C 1
ATOM 720 O O . GLU A 1 114 ? -7.549 38.757 74.083 1.00 21.03 100 GLU A O 1
ATOM 726 N N . LYS A 1 115 ? -9.435 39.765 73.379 1.00 21.36 101 LYS A N 1
ATOM 727 C CA . LYS A 1 115 ? -9.131 40.969 74.142 1.00 26.90 101 LYS A CA 1
ATOM 728 C C . LYS A 1 115 ? -9.317 40.747 75.637 1.00 23.85 101 LYS A C 1
ATOM 729 O O . LYS A 1 115 ? -8.555 41.282 76.448 1.00 26.13 101 LYS A O 1
ATOM 735 N N . ASP A 1 116 ? -10.321 39.970 76.024 1.00 24.49 102 ASP A N 1
ATOM 736 C CA . ASP A 1 116 ? -10.687 39.882 77.428 1.00 24.80 102 ASP A CA 1
ATOM 737 C C . ASP A 1 116 ? -10.131 38.650 78.133 1.00 23.35 102 ASP A C 1
ATOM 738 O O . ASP A 1 116 ? -10.141 38.612 79.366 1.00 21.78 102 ASP A O 1
ATOM 743 N N . LEU A 1 117 ? -9.634 37.660 77.395 1.00 20.84 103 LEU A N 1
ATOM 744 C CA . LEU A 1 117 ? -9.087 36.453 78.004 1.00 20.53 103 LEU A CA 1
ATOM 745 C C . LEU A 1 117 ? -7.653 36.186 77.568 1.00 18.49 103 LEU A C 1
ATOM 746 O O . LEU A 1 117 ? -6.769 36.053 78.412 1.00 18.31 103 LEU A O 1
ATOM 751 N N . LEU A 1 118 ? -7.394 36.105 76.258 1.00 18.45 104 LEU A N 1
ATOM 752 C CA . LEU A 1 118 ? -6.104 35.603 75.797 1.00 15.58 104 LEU A CA 1
ATOM 753 C C . LEU A 1 118 ? -4.983 36.601 76.057 1.00 18.90 104 LEU A C 1
ATOM 754 O O . LEU A 1 118 ? -3.933 36.238 76.590 1.00 16.82 104 LEU A O 1
ATOM 759 N N . ILE A 1 119 ? -5.162 37.861 75.654 1.00 19.20 105 ILE A N 1
ATOM 760 C CA . ILE A 1 119 ? -4.115 38.857 75.894 1.00 16.11 105 ILE A CA 1
ATOM 761 C C . ILE A 1 119 ? -3.904 39.100 77.383 1.00 18.81 105 ILE A C 1
ATOM 762 O O . ILE A 1 119 ? -2.742 39.097 77.826 1.00 19.04 105 ILE A O 1
ATOM 767 N N . PRO A 1 120 ? -4.942 39.288 78.205 1.00 17.71 106 PRO A N 1
ATOM 768 C CA . PRO A 1 120 ? -4.692 39.418 79.649 1.00 18.75 106 PRO A CA 1
ATOM 769 C C . PRO A 1 120 ? -3.974 38.219 80.235 1.00 18.15 106 PRO A C 1
ATOM 770 O O . PRO A 1 120 ? -3.124 38.400 81.112 1.00 17.51 106 PRO A O 1
ATOM 774 N N . ALA A 1 121 ? -4.242 37.008 79.732 1.00 17.88 107 ALA A N 1
ATOM 775 C CA . ALA A 1 121 ? -3.585 35.815 80.270 1.00 16.97 107 ALA A CA 1
ATOM 776 C C . ALA A 1 121 ? -2.078 35.828 80.006 1.00 17.07 107 ALA A C 1
ATOM 777 O O . ALA A 1 121 ? -1.284 35.520 80.905 1.00 17.82 107 ALA A O 1
ATOM 779 N N . VAL A 1 122 ? -1.658 36.162 78.778 1.00 16.80 108 VAL A N 1
ATOM 780 C CA . VAL A 1 122 ? -0.225 36.162 78.492 1.00 14.92 108 VAL A CA 1
ATOM 781 C C . VAL A 1 122 ? 0.457 37.336 79.190 1.00 16.53 108 VAL A C 1
ATOM 782 O O . VAL A 1 122 ? 1.594 37.212 79.662 1.00 18.07 108 VAL A O 1
ATOM 786 N N . ASN A 1 123 ? -0.218 38.487 79.272 1.00 14.28 109 ASN A N 1
ATOM 787 C CA . ASN A 1 123 ? 0.327 39.597 80.054 1.00 14.32 109 ASN A CA 1
ATOM 788 C C . ASN A 1 123 ? 0.419 39.217 81.523 1.00 17.69 109 ASN A C 1
ATOM 789 O O . ASN A 1 123 ? 1.379 39.580 82.209 1.00 20.45 109 ASN A O 1
ATOM 794 N N . GLY A 1 124 ? -0.590 38.502 82.023 1.00 17.48 110 GLY A N 1
ATOM 795 C CA . GLY A 1 124 ? -0.675 38.202 83.440 1.00 19.34 110 GLY A CA 1
ATOM 796 C C . GLY A 1 124 ? 0.320 37.182 83.933 1.00 21.20 110 GLY A C 1
ATOM 797 O O . GLY A 1 124 ? 0.590 37.133 85.137 1.00 22.94 110 GLY A O 1
ATOM 798 N N . THR A 1 125 ? 0.866 36.361 83.041 1.00 18.12 111 THR A N 1
ATOM 799 C CA . THR A 1 125 ? 1.873 35.384 83.428 1.00 18.75 111 THR A CA 1
ATOM 800 C C . THR A 1 125 ? 3.287 35.842 83.098 1.00 19.30 111 THR A C 1
ATOM 801 O O . THR A 1 125 ? 4.189 35.715 83.929 1.00 21.45 111 THR A O 1
ATOM 805 N N . LYS A 1 126 ? 3.502 36.414 81.913 1.00 18.47 112 LYS A N 1
ATOM 806 C CA . LYS A 1 126 ? 4.837 36.865 81.543 1.00 18.39 112 LYS A CA 1
ATOM 807 C C . LYS A 1 126 ? 5.219 38.166 82.240 1.00 17.29 112 LYS A C 1
ATOM 808 O O . LYS A 1 126 ? 6.409 38.411 82.463 1.00 20.52 112 LYS A O 1
ATOM 814 N N . GLY A 1 127 ? 4.238 38.999 82.595 1.00 18.20 113 GLY A N 1
ATOM 815 C CA . GLY A 1 127 ? 4.546 40.295 83.190 1.00 18.73 113 GLY A CA 1
ATOM 816 C C . GLY A 1 127 ? 5.427 40.203 84.424 1.00 18.76 113 GLY A C 1
ATOM 817 O O . GLY A 1 127 ? 6.433 40.912 84.537 1.00 20.73 113 GLY A O 1
ATOM 818 N N . ILE A 1 128 ? 5.065 39.334 85.374 1.00 17.81 114 ILE A N 1
ATOM 819 C CA . ILE A 1 128 ? 5.863 39.233 86.597 1.00 16.42 114 ILE A CA 1
ATOM 820 C C . ILE A 1 128 ? 7.274 38.737 86.294 1.00 18.02 114 ILE A C 1
ATOM 821 O O . ILE A 1 128 ? 8.233 39.102 86.989 1.00 17.73 114 ILE A O 1
ATOM 826 N N . LEU A 1 129 ? 7.431 37.902 85.258 1.00 15.98 115 LEU A N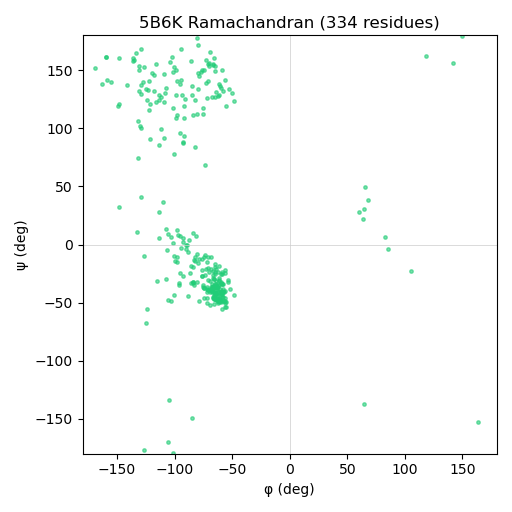 1
ATOM 827 C CA . LEU A 1 129 ? 8.759 37.424 84.889 1.00 16.29 115 LEU A CA 1
ATOM 828 C C . LEU A 1 129 ? 9.606 38.571 84.361 1.00 16.38 115 LEU A C 1
ATOM 829 O O . LEU A 1 129 ? 10.806 38.644 84.643 1.00 17.95 115 LEU A O 1
ATOM 834 N N . GLU A 1 130 ? 8.977 39.487 83.617 1.00 18.44 116 GLU A N 1
ATOM 835 C CA . GLU A 1 130 ? 9.648 40.701 83.159 1.00 21.87 116 GLU A CA 1
ATOM 836 C C . GLU A 1 130 ? 10.059 41.580 84.337 1.00 23.16 116 GLU A C 1
ATOM 837 O O . GLU A 1 130 ? 11.170 42.124 84.352 1.00 23.62 116 GLU A O 1
ATOM 843 N N . SER A 1 131 ? 9.180 41.722 85.340 1.00 18.52 117 SER A N 1
ATOM 844 C CA . SER A 1 131 ? 9.525 42.495 86.532 1.00 18.51 117 SER A CA 1
ATOM 845 C C . SER A 1 131 ? 10.746 41.910 87.226 1.00 19.85 117 SER A C 1
ATOM 846 O O . SER A 1 131 ? 11.620 42.647 87.698 1.00 22.25 117 SER A O 1
ATOM 849 N N . ILE A 1 132 ? 10.821 40.582 87.302 1.00 19.35 118 ILE A N 1
ATOM 850 C CA . ILE A 1 132 ? 11.971 39.931 87.918 1.00 19.77 118 ILE A CA 1
ATOM 851 C C . ILE A 1 132 ? 13.234 40.202 87.106 1.00 20.32 118 ILE A C 1
ATOM 852 O O . ILE A 1 132 ? 14.282 40.564 87.657 1.00 22.67 118 ILE A O 1
ATOM 857 N N . LYS A 1 133 ? 13.147 40.046 85.784 1.00 20.38 119 LYS A N 1
ATOM 858 C CA . LYS A 1 133 ? 14.295 40.333 84.932 1.00 22.55 119 LYS A CA 1
ATOM 859 C C . LYS A 1 133 ? 14.756 41.778 85.106 1.00 23.20 119 LYS A C 1
ATOM 860 O O . LYS A 1 133 ? 15.962 42.046 85.175 1.00 26.44 119 LYS A O 1
ATOM 866 N N . LYS A 1 134 ? 13.810 42.716 85.228 1.00 22.48 120 LYS A N 1
ATOM 867 C CA . LYS A 1 134 ? 14.156 44.136 85.280 1.00 28.60 120 LYS A CA 1
ATOM 868 C C . LYS A 1 134 ? 14.732 44.560 86.627 1.00 28.51 120 LYS A C 1
ATOM 869 O O . LYS A 1 134 ? 15.610 45.433 86.668 1.00 27.86 120 LYS A O 1
ATOM 875 N N . TYR A 1 135 ? 14.269 43.974 87.736 1.00 24.45 121 TYR A N 1
ATOM 876 C CA . TYR A 1 135 ? 14.622 44.480 89.062 1.00 25.40 121 TYR A CA 1
ATOM 877 C C . TYR A 1 135 ? 15.220 43.459 90.017 1.00 26.77 121 TYR A C 1
ATOM 878 O O . TYR A 1 135 ? 15.706 43.860 91.081 1.00 26.24 121 TYR A O 1
ATOM 887 N N . ALA A 1 136 ? 15.200 42.165 89.693 1.00 22.64 122 ALA A N 1
ATOM 888 C CA . ALA A 1 136 ? 15.662 41.173 90.658 1.00 24.40 122 ALA A CA 1
ATOM 889 C C . ALA A 1 136 ? 16.296 39.973 89.972 1.00 25.61 122 ALA A C 1
ATOM 890 O O . ALA A 1 136 ? 16.225 38.856 90.493 1.00 23.27 122 ALA A O 1
ATOM 892 N N . ALA A 1 137 ? 16.946 40.193 88.824 1.00 22.95 123 ALA A N 1
ATOM 893 C CA . ALA A 1 137 ? 17.356 39.095 87.950 1.00 24.99 123 ALA A CA 1
ATOM 894 C C . ALA A 1 137 ? 18.301 38.123 88.632 1.00 24.65 123 ALA A C 1
ATOM 895 O O . ALA A 1 137 ? 18.298 36.930 88.309 1.00 24.68 123 ALA A O 1
ATOM 897 N N . GLN A 1 138 ? 19.146 38.606 89.539 1.00 24.34 124 GLN A N 1
ATOM 898 C CA . GLN A 1 138 ? 20.122 37.736 90.177 1.00 25.01 124 GLN A CA 1
ATOM 899 C C . GLN A 1 138 ? 19.746 37.409 91.613 1.00 26.07 124 GLN A C 1
ATOM 900 O O . GLN A 1 138 ? 20.555 36.821 92.336 1.00 27.49 124 GLN A O 1
ATOM 906 N N . THR A 1 139 ? 18.537 37.775 92.041 1.00 23.78 125 THR A N 1
ATOM 907 C CA . THR A 1 139 ? 18.071 37.469 93.386 1.00 23.68 125 THR A CA 1
ATOM 908 C C . THR A 1 139 ? 1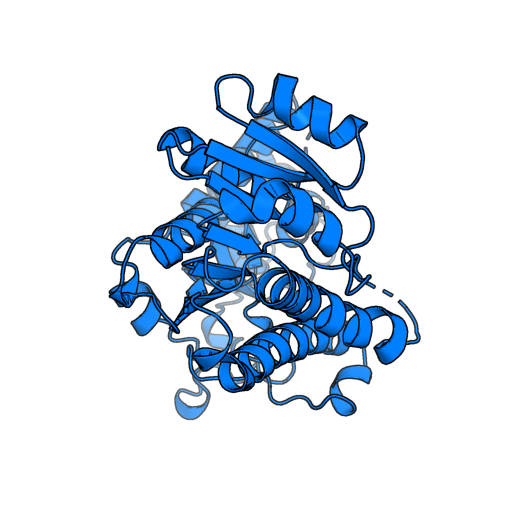7.045 36.343 93.412 1.00 23.32 125 THR A C 1
ATOM 909 O O . THR A 1 139 ? 17.175 35.417 94.219 1.00 22.16 125 THR A O 1
ATOM 913 N N . VAL A 1 140 ? 16.026 36.388 92.547 1.00 21.82 126 VAL A N 1
ATOM 914 C CA . VAL A 1 140 ? 15.001 35.347 92.600 1.00 16.69 126 VAL A CA 1
ATOM 915 C C . VAL A 1 140 ? 15.611 34.020 92.173 1.00 18.35 126 VAL A C 1
ATOM 916 O O . VAL A 1 140 ? 16.243 33.910 91.114 1.00 19.43 126 VAL A O 1
ATOM 920 N N . GLU A 1 141 ? 15.441 33.000 93.014 1.00 18.79 127 GLU A N 1
ATOM 921 C CA . GLU A 1 141 ? 16.013 31.686 92.758 1.00 19.77 127 GLU A CA 1
ATOM 922 C C . GLU A 1 141 ? 15.039 30.717 92.105 1.00 18.01 127 GLU A C 1
ATOM 923 O O . GLU A 1 141 ? 15.454 29.891 91.282 1.00 18.42 127 GLU A O 1
ATOM 929 N N . ARG A 1 142 ? 13.755 30.800 92.448 1.00 16.19 128 ARG A N 1
ATOM 930 C CA . ARG A 1 142 ? 12.757 29.866 91.959 1.00 15.53 128 ARG A CA 1
ATOM 931 C C . ARG A 1 142 ? 11.473 30.628 91.678 1.00 15.99 128 ARG A C 1
ATOM 932 O O . ARG A 1 142 ? 11.069 31.485 92.466 1.00 15.97 128 ARG A O 1
ATOM 940 N N . VAL A 1 143 ? 10.845 30.313 90.554 1.00 13.58 129 VAL A N 1
ATOM 941 C CA . VAL A 1 143 ? 9.509 30.788 90.219 1.00 14.54 129 VAL A CA 1
ATOM 942 C C . VAL A 1 143 ? 8.661 29.556 89.962 1.00 14.08 129 VAL A C 1
ATOM 943 O O . VAL A 1 143 ? 9.027 28.716 89.134 1.00 15.16 129 VAL A O 1
ATOM 947 N N . VAL A 1 144 ? 7.554 29.428 90.687 1.00 13.39 130 VAL A N 1
ATOM 948 C CA . VAL A 1 144 ? 6.550 28.401 90.436 1.00 12.04 130 VAL A CA 1
ATOM 949 C C . VAL A 1 144 ? 5.289 29.110 89.972 1.00 12.66 130 VAL A C 1
ATOM 950 O O . VAL A 1 144 ? 4.785 29.993 90.674 1.00 14.88 130 VAL A O 1
ATOM 954 N N . VAL A 1 145 ? 4.779 28.735 88.798 1.00 14.67 131 VAL A N 1
ATOM 955 C CA . VAL A 1 145 ? 3.592 29.361 88.223 1.00 13.92 131 VAL A CA 1
ATOM 956 C C . VAL A 1 145 ? 2.422 28.390 88.291 1.00 11.73 131 VAL A C 1
ATOM 957 O O . VAL A 1 145 ? 2.545 27.235 87.870 1.00 14.76 131 VAL A O 1
ATOM 961 N N . THR A 1 146 ? 1.283 28.862 88.803 1.00 13.27 132 THR A N 1
ATOM 962 C CA . THR A 1 146 ? 0.048 28.086 88.764 1.00 14.25 132 THR A CA 1
ATOM 963 C C . THR A 1 146 ? -0.518 28.127 87.352 1.00 13.20 132 THR A C 1
ATOM 964 O O . THR A 1 146 ? -0.946 29.187 86.871 1.00 16.20 132 THR A O 1
ATOM 968 N N . SER A 1 147 ? -0.514 26.985 86.681 1.00 12.74 133 SER A N 1
ATOM 969 C CA . SER A 1 147 ? -1.127 26.837 85.373 1.00 12.76 133 SER A CA 1
ATOM 970 C C . SER A 1 147 ? -2.448 26.070 85.545 1.00 15.55 133 SER A C 1
ATOM 971 O O . SER A 1 147 ? -3.191 26.401 86.473 1.00 14.26 133 SER A O 1
ATOM 974 N N . SER A 1 148 ? -2.750 25.074 84.729 1.00 12.86 134 SER A N 1
ATOM 975 C CA . SER A 1 148 ? -4.017 24.361 84.763 1.00 13.79 134 SER A CA 1
ATOM 976 C C . SER A 1 148 ? -3.870 23.150 83.868 1.00 13.70 134 SER A C 1
ATOM 977 O O . SER A 1 148 ? -3.090 23.164 82.908 1.00 13.31 134 SER A O 1
ATOM 980 N N . PHE A 1 149 ? -4.635 22.107 84.186 1.00 13.28 135 PHE A N 1
ATOM 981 C CA . PHE A 1 149 ? -4.794 20.988 83.259 1.00 11.92 135 PHE A CA 1
ATOM 982 C C . PHE A 1 149 ? -5.317 21.439 81.898 1.00 13.86 135 PHE A C 1
ATOM 983 O O . PHE A 1 149 ? -5.109 20.741 80.897 1.00 13.65 135 PHE A O 1
ATOM 991 N N . ALA A 1 150 ? -5.965 22.607 81.842 1.00 13.63 136 ALA A N 1
ATOM 992 C CA . ALA A 1 150 ? -6.375 23.195 80.571 1.00 13.53 136 ALA A CA 1
ATOM 993 C C . ALA A 1 150 ? -5.185 23.443 79.647 1.00 14.45 136 ALA A C 1
ATOM 994 O O . ALA A 1 150 ? -5.359 23.495 78.424 1.00 15.28 136 ALA A O 1
ATOM 996 N N . ALA A 1 151 ? -3.980 23.620 80.199 1.00 12.28 137 ALA A N 1
ATOM 997 C CA . ALA A 1 151 ? -2.811 23.731 79.329 1.00 13.93 137 ALA A CA 1
ATOM 998 C C . ALA A 1 151 ? -2.316 22.374 78.847 1.00 14.82 137 ALA A C 1
ATOM 999 O O . ALA A 1 151 ? -1.553 22.319 77.873 1.00 14.98 137 ALA A O 1
ATOM 1001 N N . ASN A 1 152 ? -2.751 21.277 79.488 1.00 13.31 138 ASN A N 1
ATOM 1002 C CA . ASN A 1 152 ? -2.422 19.929 79.017 1.00 13.83 138 ASN A CA 1
ATOM 1003 C C . ASN A 1 152 ? -3.362 19.450 77.927 1.00 16.36 138 ASN A C 1
ATOM 1004 O O . ASN A 1 152 ? -2.945 18.674 77.055 1.00 16.40 138 ASN A O 1
ATOM 1009 N N . THR A 1 153 ? -4.631 19.858 77.960 1.00 14.49 139 THR A N 1
ATOM 1010 C CA . THR A 1 153 ? -5.561 19.397 76.939 1.00 14.93 139 THR A CA 1
ATOM 1011 C C . THR A 1 153 ? -6.700 20.388 76.793 1.00 16.42 139 THR A C 1
ATOM 1012 O O . THR A 1 153 ? -7.210 20.926 77.785 1.00 17.11 139 THR A O 1
ATOM 1016 N N . SER A 1 154 ? -7.106 20.613 75.549 1.00 15.73 140 SER A N 1
ATOM 1017 C CA . SER A 1 154 ? -8.369 21.282 75.303 1.00 15.63 140 SER A CA 1
ATOM 1018 C C . SER A 1 154 ? -9.515 20.388 75.764 1.00 17.59 140 SER A C 1
ATOM 1019 O O . SER A 1 154 ? -9.389 19.162 75.819 1.00 17.63 140 SER A O 1
ATOM 1022 N N . THR A 1 155 ? -10.646 21.016 76.089 1.00 16.82 141 THR A N 1
ATOM 1023 C CA . THR A 1 155 ? -11.846 20.245 76.398 1.00 19.29 141 THR A CA 1
ATOM 1024 C C . THR A 1 155 ? -12.281 19.401 75.209 1.00 19.33 141 THR A C 1
ATOM 1025 O O . THR A 1 155 ? -12.858 18.319 75.391 1.00 17.81 141 THR A O 1
ATOM 1029 N N . VAL A 1 156 ? -12.009 19.863 73.985 1.00 17.35 142 VAL A N 1
ATOM 1030 C CA . VAL A 1 156 ? -12.440 19.101 72.819 1.00 15.61 142 VAL A CA 1
ATOM 1031 C C . VAL A 1 156 ? -11.738 17.753 72.741 1.00 18.07 142 VAL A C 1
ATOM 1032 O O . VAL A 1 156 ? -12.222 16.852 72.044 1.00 18.84 142 VAL A O 1
ATOM 1036 N N . ASP A 1 157 ? -10.611 17.588 73.436 1.00 14.60 143 ASP A N 1
ATOM 1037 C CA . ASP A 1 157 ? -9.827 16.363 73.400 1.00 14.21 143 ASP A CA 1
ATOM 1038 C C . ASP A 1 157 ? -9.927 15.554 74.690 1.00 14.41 143 ASP A C 1
ATOM 1039 O O . ASP A 1 157 ? -9.151 14.612 74.882 1.00 15.29 143 ASP A O 1
ATOM 1044 N N . MET A 1 158 ? -10.879 15.877 75.557 1.00 15.93 144 MET A N 1
ATOM 1045 C CA . MET A 1 158 ? -10.986 15.217 76.856 1.00 15.55 144 MET A CA 1
ATOM 1046 C C . MET A 1 158 ? -11.929 14.020 76.845 1.00 16.93 144 MET A C 1
ATOM 1047 O O . MET A 1 158 ? -12.170 13.434 77.903 1.00 17.07 144 MET A O 1
ATOM 1052 N N . PHE A 1 159 ? -12.458 13.625 75.690 1.00 17.76 145 PHE A N 1
ATOM 1053 C CA . PHE A 1 159 ? -13.531 12.635 75.685 1.00 20.52 145 PHE A CA 1
ATOM 1054 C C . PHE A 1 159 ? -13.242 11.486 74.718 1.00 22.41 145 PHE A C 1
ATOM 1055 O O . PHE A 1 159 ? -14.141 10.984 74.040 1.00 26.64 145 PHE A O 1
ATOM 1063 N N . TYR A 1 160 ? -11.990 11.015 74.677 1.00 20.53 146 TYR A N 1
ATOM 1064 C CA . TYR A 1 160 ? -11.628 9.792 73.952 1.00 20.74 146 TYR A CA 1
ATOM 1065 C C . TYR A 1 160 ? -11.510 8.649 74.964 1.00 19.77 146 TYR A C 1
ATOM 1066 O O . TYR A 1 160 ? -10.416 8.226 75.341 1.00 20.52 146 TYR A O 1
ATOM 1075 N N . ALA A 1 161 ? -12.658 8.118 75.385 1.00 21.51 147 ALA A N 1
ATOM 1076 C CA . ALA A 1 161 ? -12.668 7.209 76.532 1.00 23.20 147 ALA A CA 1
ATOM 1077 C C . ALA A 1 161 ? -11.893 5.922 76.247 1.00 24.79 147 ALA A C 1
ATOM 1078 O O . ALA A 1 161 ? -12.066 5.292 75.200 1.00 26.96 147 ALA A O 1
ATOM 1080 N N . LYS A 1 162 ? -11.011 5.556 77.179 1.00 24.18 148 LYS A N 1
ATOM 1081 C CA . LYS A 1 162 ? -10.227 4.317 77.160 1.00 29.46 148 LYS A CA 1
ATOM 1082 C C . LYS A 1 162 ? -9.259 4.213 75.987 1.00 32.83 148 LYS A C 1
ATOM 1083 O O . LYS A 1 162 ? -8.835 3.107 75.632 1.00 34.88 148 LYS A O 1
ATOM 1089 N N . ASP A 1 163 ? -8.866 5.332 75.383 1.00 26.98 149 ASP A N 1
ATOM 1090 C CA . ASP A 1 163 ? -7.919 5.312 74.268 1.00 24.02 149 ASP A CA 1
ATOM 1091 C C . ASP A 1 163 ? -6.527 5.548 74.834 1.00 26.75 149 ASP A C 1
ATOM 1092 O O . ASP A 1 163 ? -6.114 6.692 75.035 1.00 26.27 149 ASP A O 1
ATOM 1097 N N . SER A 1 164 ? -5.786 4.467 75.082 1.00 26.16 150 SER A N 1
ATOM 1098 C CA . SER A 1 164 ? -4.483 4.627 75.718 1.00 27.77 150 SER A CA 1
ATOM 1099 C C . SER A 1 164 ? -3.504 5.399 74.846 1.00 27.85 150 SER A C 1
ATOM 1100 O O . SER A 1 164 ? -2.558 5.993 75.376 1.00 33.38 150 SER A O 1
ATOM 1103 N N . SER A 1 165 ? -3.708 5.417 73.527 1.00 28.91 151 SER A N 1
ATOM 1104 C CA . SER A 1 165 ? -2.854 6.228 72.667 1.00 31.85 151 SER A CA 1
ATOM 1105 C C . SER A 1 165 ? -3.116 7.714 72.850 1.00 31.08 151 SER A C 1
ATOM 1106 O O . SER A 1 165 ? -2.263 8.526 72.485 1.00 32.93 151 SER A O 1
ATOM 1109 N N . LYS A 1 166 ? -4.282 8.077 73.386 1.00 26.02 152 LYS A N 1
ATOM 1110 C CA . LYS A 1 166 ? -4.665 9.457 73.648 1.00 25.71 152 LYS A CA 1
ATOM 1111 C C . LYS A 1 166 ? -4.318 9.910 75.061 1.00 21.77 152 LYS A C 1
ATOM 1112 O O . LYS A 1 166 ? -4.627 11.055 75.416 1.00 21.54 152 LYS A O 1
ATOM 1118 N N . THR A 1 167 ? -3.686 9.045 75.858 1.00 21.19 153 THR A N 1
ATOM 1119 C CA . THR A 1 167 ? -3.428 9.332 77.265 1.00 20.04 153 THR A CA 1
ATOM 1120 C C . THR A 1 167 ? -2.785 10.700 77.440 1.00 24.51 153 THR A C 1
ATOM 1121 O O . THR A 1 167 ? -1.813 11.037 76.756 1.00 22.99 153 THR A O 1
ATOM 1125 N N . ILE A 1 168 ? -3.350 11.495 78.344 1.00 20.28 154 ILE A N 1
ATOM 1126 C CA . ILE A 1 168 ? -2.851 12.839 78.625 1.00 18.38 154 ILE A CA 1
ATOM 1127 C C . ILE A 1 168 ? -1.829 12.746 79.749 1.00 19.52 154 ILE A C 1
ATOM 1128 O O . ILE A 1 168 ? -2.120 12.202 80.818 1.00 18.68 154 ILE A O 1
ATOM 1133 N N . THR A 1 169 ? -0.625 13.264 79.505 1.00 16.11 155 THR A N 1
ATOM 1134 C CA . THR A 1 169 ? 0.452 13.253 80.480 1.00 14.86 155 THR A CA 1
ATOM 1135 C C . THR A 1 169 ? 0.973 14.671 80.653 1.00 15.85 155 THR A C 1
ATOM 1136 O O . THR A 1 169 ? 0.481 15.615 80.027 1.00 16.12 155 THR A O 1
ATOM 1140 N N . GLU A 1 170 ? 2.021 14.796 81.473 1.00 16.41 156 GLU A N 1
ATOM 1141 C CA . GLU A 1 170 ? 2.655 16.093 81.689 1.00 14.61 156 GLU A CA 1
ATOM 1142 C C . GLU A 1 170 ? 3.281 16.653 80.419 1.00 17.44 156 GLU A C 1
ATOM 1143 O O . GLU A 1 170 ? 3.520 17.861 80.349 1.00 20.40 156 GLU A O 1
ATOM 1149 N N . GLU A 1 171 ? 3.570 15.808 79.430 1.00 18.92 157 GLU A N 1
ATOM 1150 C CA . GLU A 1 171 ? 4.100 16.279 78.151 1.00 18.93 157 GLU A CA 1
ATOM 1151 C C . GLU A 1 171 ? 3.018 16.747 77.195 1.00 20.14 157 GLU A C 1
ATOM 1152 O O . GLU A 1 171 ? 3.332 17.394 76.185 1.00 21.10 157 GLU A O 1
ATOM 1158 N N . SER A 1 172 ? 1.756 16.440 77.479 1.00 17.86 158 SER A N 1
ATOM 1159 C CA . SER A 1 172 ? 0.671 16.846 76.602 1.00 17.18 158 SER A CA 1
ATOM 1160 C C . SER A 1 172 ? 0.427 18.342 76.712 1.00 18.79 158 SER A C 1
ATOM 1161 O O . SER A 1 172 ? 0.428 18.908 77.810 1.00 16.54 158 SER A O 1
ATOM 1164 N N . TRP A 1 173 ? 0.188 18.971 75.566 1.00 18.10 159 TRP A N 1
ATOM 1165 C CA . TRP A 1 173 ? -0.206 20.367 75.489 1.00 17.34 159 TRP A CA 1
ATOM 1166 C C . TRP A 1 173 ? -1.538 20.494 74.768 1.00 16.23 159 TRP A C 1
ATOM 1167 O O . TRP A 1 173 ? -1.789 19.812 73.767 1.00 20.35 159 TRP A O 1
ATOM 1178 N N . ASN A 1 174 ? -2.370 21.392 75.278 1.00 14.74 160 ASN A N 1
ATOM 1179 C CA . ASN A 1 174 ? -3.613 21.793 74.637 1.00 13.70 160 ASN A CA 1
ATOM 1180 C C . ASN A 1 174 ? -3.342 22.112 73.172 1.00 18.31 160 ASN A C 1
ATOM 1181 O O . ASN A 1 174 ? -2.489 22.942 72.861 1.00 17.52 160 ASN A O 1
ATOM 1186 N N . GLN A 1 175 ? -4.048 21.428 72.273 1.00 15.96 161 GLN A N 1
ATOM 1187 C CA . GLN A 1 175 ? -3.761 21.533 70.848 1.00 17.31 161 GLN A CA 1
ATOM 1188 C C . GLN A 1 175 ? -4.550 22.633 70.148 1.00 21.40 161 GLN A C 1
ATOM 1189 O O . GLN A 1 175 ? -4.337 22.856 68.946 1.00 21.13 161 GLN A O 1
ATOM 1195 N N . ASP A 1 176 ? -5.451 23.320 70.846 1.00 18.89 162 ASP A N 1
ATOM 1196 C CA . ASP A 1 176 ? -6.160 24.431 70.230 1.00 19.28 162 ASP A CA 1
ATOM 1197 C C . ASP A 1 176 ? -5.188 25.549 69.878 1.00 19.47 162 ASP A C 1
ATOM 1198 O O . ASP A 1 176 ? -4.154 25.732 70.528 1.00 18.50 162 ASP A O 1
ATOM 1203 N N . THR A 1 177 ? -5.513 26.284 68.818 1.00 19.62 163 THR A N 1
ATOM 1204 C CA . THR A 1 177 ? -4.691 27.420 68.443 1.00 18.07 163 THR A CA 1
ATOM 1205 C C . THR A 1 177 ? -5.253 28.695 69.050 1.00 16.36 163 THR A C 1
ATOM 1206 O O . THR A 1 177 ? -6.368 28.730 69.578 1.00 17.71 163 THR A O 1
ATOM 1210 N N . TRP A 1 178 ? -4.448 29.757 68.978 1.00 15.91 164 TRP A N 1
ATOM 1211 C CA . TRP A 1 178 ? -4.917 31.070 69.398 1.00 17.49 164 TRP A CA 1
ATOM 1212 C C . TRP A 1 17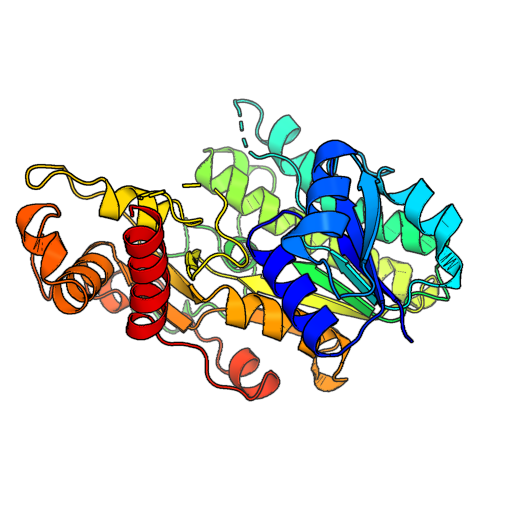8 ? -6.238 31.406 68.718 1.00 16.03 164 TRP A C 1
ATOM 1213 O O . TRP A 1 178 ? -7.145 31.960 69.344 1.00 17.85 164 TRP A O 1
ATOM 1224 N N . GLU A 1 179 ? -6.381 31.035 67.439 1.00 18.59 165 GLU A N 1
ATOM 1225 C CA . GLU A 1 179 ? -7.620 31.321 66.722 1.00 19.00 165 GLU A CA 1
ATOM 1226 C C . GLU A 1 179 ? -8.730 30.334 67.073 1.00 17.42 165 GLU A C 1
ATOM 1227 O O . GLU A 1 179 ? -9.870 30.742 67.337 1.00 18.81 165 GLU A O 1
ATOM 1233 N N . SER A 1 180 ? -8.432 29.030 67.041 1.00 18.65 166 SER A N 1
ATOM 1234 C CA . SER A 1 180 ? -9.505 28.046 67.158 1.00 18.84 166 SER A CA 1
ATOM 1235 C C . SER A 1 180 ? -10.103 28.007 68.554 1.00 20.27 166 SER A C 1
ATOM 1236 O O . SER A 1 180 ? -11.263 27.608 68.701 1.00 21.51 166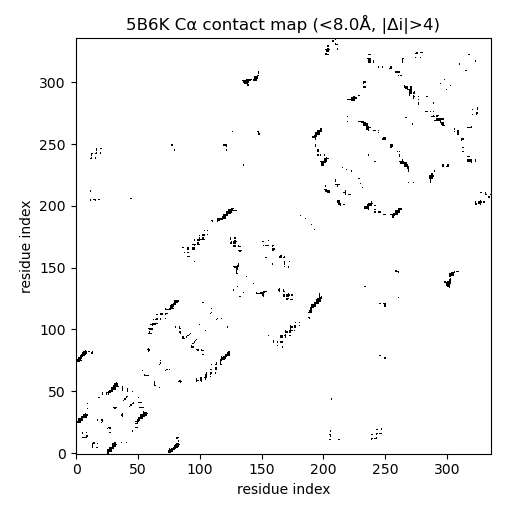 SER A O 1
ATOM 1239 N N . CYS A 1 181 ? -9.362 28.437 69.579 1.00 17.83 167 CYS A N 1
ATOM 1240 C CA . CYS A 1 181 ? -9.943 28.429 70.921 1.00 16.42 167 CYS A CA 1
ATOM 1241 C C . CYS A 1 181 ? -10.962 29.547 71.134 1.00 20.04 167 CYS A C 1
ATOM 1242 O O . CYS A 1 181 ? -11.688 29.512 72.131 1.00 19.54 167 CYS A O 1
ATOM 1245 N N . GLN A 1 182 ? -11.064 30.519 70.218 1.00 20.25 168 GLN A N 1
ATOM 1246 C CA . GLN A 1 182 ? -11.997 31.629 70.382 1.00 20.03 168 GLN A CA 1
ATOM 1247 C C . GLN A 1 182 ? -13.419 31.271 69.968 1.00 22.76 168 GLN A C 1
ATOM 1248 O O . GLN A 1 182 ? -14.281 32.154 69.937 1.00 23.40 168 GLN A O 1
ATOM 1254 N N . SER A 1 183 ? -13.678 29.996 69.668 1.00 20.37 169 SER A N 1
ATOM 1255 C CA . SER A 1 183 ? -14.968 29.592 69.130 1.00 21.41 169 SER A CA 1
ATOM 1256 C C . SER A 1 183 ? -16.065 29.547 70.184 1.00 23.75 169 SER A C 1
ATOM 1257 O O . SER A 1 183 ? -17.247 29.609 69.825 1.00 22.92 169 SER A O 1
ATOM 1260 N N . ASP A 1 184 ? -15.713 29.418 71.462 1.00 19.12 170 ASP A N 1
ATOM 1261 C CA . ASP A 1 184 ? -16.701 29.414 72.531 1.00 19.93 170 ASP A CA 1
ATOM 1262 C C . ASP A 1 184 ? -15.994 29.768 73.834 1.00 19.39 170 ASP A C 1
ATOM 1263 O O . ASP A 1 184 ? -14.760 29.679 73.915 1.00 19.28 170 ASP A O 1
ATOM 1268 N N . PRO A 1 185 ? -16.745 30.193 74.859 1.00 19.15 171 PRO A N 1
ATOM 1269 C CA . PRO A 1 185 ? -16.096 30.673 76.098 1.00 18.41 171 PRO A CA 1
ATOM 1270 C C . PRO A 1 185 ? -15.364 29.596 76.872 1.00 22.17 171 PRO A C 1
ATOM 1271 O O . PRO A 1 185 ? -14.420 29.915 77.606 1.00 19.36 171 PRO A O 1
ATOM 1275 N N . ILE A 1 186 ? -15.796 28.340 76.779 1.00 18.20 172 ILE A N 1
ATOM 1276 C CA . ILE A 1 186 ? -15.098 27.272 77.477 1.00 19.74 172 ILE A CA 1
ATOM 1277 C C . ILE A 1 186 ? -13.739 27.026 76.841 1.00 19.92 172 ILE A C 1
ATOM 1278 O O . ILE A 1 186 ? -12.709 27.020 77.525 1.00 19.38 172 ILE A O 1
ATOM 1283 N N . ARG A 1 187 ? -13.711 26.827 75.520 1.00 18.08 173 ARG A N 1
ATOM 1284 C CA . ARG A 1 187 ? -12.435 26.667 74.835 1.00 17.39 173 ARG A CA 1
ATOM 1285 C C . ARG A 1 187 ? -11.575 27.910 74.986 1.00 16.68 173 ARG A C 1
ATOM 1286 O O . ARG A 1 187 ? -10.344 27.815 75.070 1.00 17.48 173 ARG A O 1
ATOM 1294 N N . GLY A 1 188 ? -12.206 29.086 75.008 1.00 18.41 174 GLY A N 1
ATOM 1295 C CA . GLY A 1 188 ? -11.447 30.320 75.125 1.00 19.48 174 GLY A CA 1
ATOM 1296 C C . GLY A 1 188 ? -10.766 30.448 76.472 1.00 18.55 174 GLY A C 1
ATOM 1297 O O . GLY A 1 188 ? -9.590 30.821 76.557 1.00 17.91 174 GLY A O 1
ATOM 1298 N N . TYR A 1 189 ? -11.494 30.146 77.544 1.00 15.91 175 TYR A N 1
ATOM 1299 C CA . TYR A 1 189 ? -10.874 30.137 78.860 1.00 19.90 175 TYR A CA 1
ATOM 1300 C C . TYR A 1 189 ? -9.745 29.117 78.919 1.00 17.90 175 TYR A C 1
ATOM 1301 O O . TYR A 1 189 ? -8.643 29.408 79.412 1.00 16.34 175 TYR A O 1
ATOM 1310 N N . CYS A 1 190 ? -10.003 27.906 78.420 1.00 18.67 176 CYS A N 1
ATOM 1311 C CA . CYS A 1 190 ? -8.971 26.878 78.434 1.00 15.60 176 CYS A CA 1
ATOM 1312 C C . CYS A 1 190 ? -7.769 27.308 77.607 1.00 15.75 176 CYS A C 1
ATOM 1313 O O . CYS A 1 190 ? -6.619 27.089 78.007 1.00 17.50 176 CYS A O 1
ATOM 1316 N N . GLY A 1 191 ? -8.017 27.936 76.455 1.00 16.14 177 GLY A N 1
ATOM 1317 C CA . GLY A 1 191 ? -6.914 28.423 75.645 1.00 16.98 177 GLY A CA 1
ATOM 1318 C C . GLY A 1 191 ? -6.129 29.513 76.335 1.00 16.17 177 GLY A C 1
ATOM 1319 O O . GLY A 1 191 ? -4.910 29.602 76.175 1.00 15.81 177 GLY A O 1
ATOM 1320 N N . SER A 1 192 ? -6.808 30.346 77.127 1.00 15.21 178 SER A N 1
ATOM 1321 C CA . SER A 1 192 ? -6.093 31.388 77.845 1.00 14.94 178 SER A CA 1
ATOM 1322 C C . SER A 1 192 ? -5.111 30.769 78.831 1.00 16.97 178 SER A C 1
ATOM 1323 O O . SER A 1 192 ? -3.977 31.245 78.968 1.00 16.01 178 SER A O 1
ATOM 1326 N N . LYS A 1 193 ? -5.492 29.648 79.450 1.00 14.91 179 LYS A N 1
ATOM 1327 C CA . LYS A 1 193 ? -4.559 28.941 80.326 1.00 15.04 179 LYS A CA 1
ATOM 1328 C C . LYS A 1 193 ? -3.405 28.334 79.534 1.00 12.05 179 LYS A C 1
ATOM 1329 O O . LYS A 1 193 ? -2.245 28.403 79.965 1.00 15.18 179 LYS A O 1
ATOM 1335 N N . LYS A 1 194 ? -3.692 27.752 78.361 1.00 14.72 180 LYS A N 1
ATOM 1336 C CA . LYS A 1 194 ? -2.619 27.243 77.512 1.00 13.88 180 LYS A CA 1
ATOM 1337 C C . LYS A 1 194 ? -1.610 28.336 77.188 1.00 14.67 180 LYS A C 1
ATOM 1338 O O . LYS A 1 194 ? -0.398 28.161 77.382 1.00 13.79 180 LYS A O 1
ATOM 1344 N N . PHE A 1 195 ? -2.086 29.467 76.667 1.00 13.90 181 PHE A N 1
ATOM 1345 C CA . PHE A 1 195 ? -1.127 30.447 76.180 1.00 15.77 181 PHE A CA 1
ATOM 1346 C C . PHE A 1 195 ? -0.461 31.213 77.308 1.00 15.29 181 PHE A C 1
ATOM 1347 O O . PHE A 1 195 ? 0.692 31.633 77.149 1.00 15.05 181 PHE A O 1
ATOM 1355 N N . ALA A 1 196 ? -1.122 31.353 78.462 1.00 15.45 182 ALA A N 1
ATOM 1356 C CA . ALA A 1 196 ? -0.426 31.875 79.631 1.00 14.90 182 ALA A CA 1
ATOM 1357 C C . ALA A 1 196 ? 0.796 31.026 79.960 1.00 14.25 182 ALA A C 1
ATOM 1358 O O . ALA A 1 196 ? 1.894 31.556 80.182 1.00 13.47 182 ALA A O 1
ATOM 1360 N N . GLU A 1 197 ? 0.629 29.697 80.018 1.00 12.34 183 GLU A N 1
ATOM 1361 C CA . GLU A 1 197 ? 1.765 28.872 80.409 1.00 13.33 183 GLU A CA 1
ATOM 1362 C C . GLU A 1 197 ? 2.823 28.843 79.312 1.00 13.20 183 GLU A C 1
ATOM 1363 O O . GLU A 1 197 ? 4.026 28.869 79.604 1.00 14.55 183 GLU A O 1
ATOM 1369 N N . LYS A 1 198 ? 2.397 28.787 78.046 1.00 14.19 184 LYS A N 1
ATOM 1370 C CA . LYS A 1 198 ? 3.353 28.826 76.944 1.00 14.36 184 LYS A CA 1
ATOM 1371 C C . LYS A 1 198 ? 4.196 30.095 76.987 1.00 14.29 184 LYS A C 1
ATOM 1372 O O . LYS A 1 198 ? 5.413 30.054 76.748 1.00 15.41 184 LYS A O 1
ATOM 1378 N N . ALA A 1 199 ? 3.566 31.228 77.300 1.00 13.42 185 ALA A N 1
ATOM 1379 C CA . ALA A 1 199 ? 4.292 32.493 77.386 1.00 16.13 185 ALA A CA 1
ATOM 1380 C C . ALA A 1 199 ? 5.326 32.455 78.506 1.00 15.65 185 ALA A C 1
ATOM 1381 O O . ALA A 1 199 ? 6.428 32.993 78.363 1.00 16.40 185 ALA A O 1
ATOM 1383 N N . ALA A 1 200 ? 5.009 31.784 79.617 1.00 13.45 186 ALA A N 1
ATOM 1384 C CA . ALA A 1 200 ? 6.006 31.622 80.672 1.00 15.60 186 ALA A CA 1
ATOM 1385 C C . ALA A 1 200 ? 7.211 30.831 80.168 1.00 13.94 186 ALA A C 1
ATOM 1386 O O . ALA A 1 200 ? 8.364 31.229 80.378 1.00 14.74 186 ALA A O 1
ATOM 1388 N N . TRP A 1 201 ? 6.964 29.696 79.502 1.00 13.19 187 TRP A N 1
ATOM 1389 C CA . TRP A 1 201 ? 8.072 28.894 78.994 1.00 15.96 187 TRP A CA 1
ATOM 1390 C C . TRP A 1 201 ? 8.851 29.636 77.912 1.00 16.52 187 TRP A C 1
ATOM 1391 O O . TRP A 1 201 ? 10.087 29.575 77.878 1.00 16.43 187 TRP A O 1
ATOM 1402 N N . ASP A 1 202 ? 8.151 30.326 77.011 1.00 15.59 188 ASP A N 1
ATOM 1403 C CA . ASP A 1 202 ? 8.858 31.018 75.934 1.00 15.79 188 ASP A CA 1
ATOM 1404 C C . ASP A 1 202 ? 9.702 32.168 76.478 1.00 17.62 188 ASP A C 1
ATOM 1405 O O . ASP A 1 202 ? 10.828 32.396 76.011 1.00 18.82 188 ASP A O 1
ATOM 1410 N N . PHE A 1 203 ? 9.198 32.887 77.484 1.00 16.13 189 PHE A N 1
ATOM 1411 C CA . PHE A 1 203 ? 10.031 33.895 78.135 1.00 17.27 189 PHE A CA 1
ATOM 1412 C C . PHE A 1 203 ? 11.227 33.241 78.804 1.00 18.80 189 PHE A C 1
ATOM 1413 O O . PHE A 1 203 ? 12.367 33.702 78.667 1.00 17.49 189 PHE A O 1
ATOM 1421 N N . TYR A 1 204 ? 10.974 32.166 79.549 1.00 17.77 190 TYR A N 1
ATOM 1422 C CA . TYR A 1 204 ? 12.034 31.506 80.301 1.00 17.85 190 TYR A CA 1
ATOM 1423 C C . TYR A 1 204 ? 13.144 31.020 79.379 1.00 20.23 190 TYR A C 1
ATOM 1424 O O . TYR A 1 204 ? 14.330 31.272 79.626 1.00 20.12 190 TYR A O 1
ATOM 1433 N N . ASN A 1 205 ? 12.778 30.331 78.301 1.00 19.71 191 ASN A N 1
ATOM 1434 C CA . ASN A 1 205 ? 13.802 29.768 77.440 1.00 20.30 191 ASN A CA 1
ATOM 1435 C C . ASN A 1 205 ? 14.579 30.842 76.697 1.00 24.19 191 ASN A C 1
ATOM 1436 O O . ASN A 1 205 ? 15.716 30.591 76.282 1.00 25.52 191 ASN A O 1
ATOM 1441 N N . ALA A 1 206 ? 14.010 32.035 76.551 1.00 19.90 192 ALA A N 1
ATOM 1442 C CA . ALA A 1 206 ? 14.696 33.143 75.906 1.00 23.32 192 ALA A CA 1
ATOM 1443 C C . ALA A 1 206 ? 15.529 33.980 76.869 1.00 25.72 192 ALA A C 1
ATOM 1444 O O . ALA A 1 206 ? 16.263 34.866 76.417 1.00 26.32 192 ALA A O 1
ATOM 1446 N N . ASN A 1 207 ? 15.449 33.723 78.179 1.00 20.80 193 ASN A N 1
ATOM 1447 C CA . ASN A 1 207 ? 16.097 34.584 79.161 1.00 21.51 193 ASN A CA 1
ATOM 1448 C C . ASN A 1 207 ? 16.907 33.823 80.207 1.00 25.34 193 ASN A C 1
ATOM 1449 O O . ASN A 1 207 ? 17.349 34.435 81.184 1.00 26.00 193 ASN A O 1
ATOM 1454 N N . LYS A 1 208 ? 17.137 32.523 80.021 1.00 28.08 194 LYS A N 1
ATOM 1455 C CA . LYS A 1 208 ? 17.813 31.718 81.038 1.00 36.37 194 LYS A CA 1
ATOM 1456 C C . LYS A 1 208 ? 19.206 32.228 81.396 1.00 40.67 194 LYS A C 1
ATOM 1457 O O . LYS A 1 208 ? 19.692 31.928 82.492 1.00 42.91 194 LYS A O 1
ATOM 1463 N N . ASP A 1 209 ? 19.862 32.975 80.508 1.00 37.08 195 ASP A N 1
ATOM 1464 C CA . ASP A 1 209 ? 21.116 33.636 80.857 1.00 40.94 195 ASP A CA 1
ATOM 1465 C C . ASP A 1 209 ? 20.907 34.973 81.546 1.00 39.28 195 ASP A C 1
ATOM 1466 O O . ASP A 1 209 ? 21.735 35.371 82.374 1.00 51.96 195 ASP A O 1
ATOM 1471 N N . SER A 1 210 ? 19.834 35.689 81.208 1.00 37.78 196 SER A N 1
ATOM 1472 C CA . SER A 1 210 ? 19.597 36.997 81.803 1.00 36.03 196 SER A CA 1
ATOM 1473 C C . SER A 1 210 ? 19.137 36.885 83.252 1.00 35.07 196 SER A C 1
ATOM 1474 O O . SER A 1 210 ? 19.348 37.817 84.036 1.00 36.06 196 SER A O 1
ATOM 1477 N N . VAL A 1 211 ? 18.505 35.770 83.631 1.00 33.08 197 VAL A N 1
ATOM 1478 C CA . VAL A 1 211 ? 17.958 35.630 84.975 1.00 29.40 197 VAL A CA 1
ATOM 1479 C C . VAL A 1 211 ? 18.469 34.356 85.634 1.00 28.99 197 VAL A C 1
ATOM 1480 O O . VAL A 1 211 ? 18.767 33.353 84.976 1.00 29.91 197 VAL A O 1
ATOM 1484 N N . LYS A 1 212 ? 18.522 34.401 86.963 1.00 26.28 198 LYS A N 1
ATOM 1485 C CA . LYS A 1 212 ? 18.966 33.285 87.785 1.00 27.12 198 LYS A CA 1
ATOM 1486 C C . LYS A 1 212 ? 17.875 32.237 87.991 1.00 28.40 198 LYS A C 1
ATOM 1487 O O . LYS A 1 212 ? 18.184 31.043 88.090 1.00 23.91 198 LYS A O 1
ATOM 1493 N N . PHE A 1 213 ? 16.608 32.644 88.043 1.00 22.89 199 PHE A N 1
ATOM 1494 C CA . PHE A 1 213 ? 15.601 31.763 88.619 1.00 20.72 199 PHE A CA 1
ATOM 1495 C C . PHE A 1 213 ? 15.393 30.523 87.759 1.00 20.47 199 PHE A C 1
ATOM 1496 O O . PHE A 1 213 ? 15.657 30.520 86.550 1.00 19.50 199 PHE A O 1
ATOM 1504 N N . LYS A 1 214 ? 14.941 29.453 88.411 1.00 19.33 200 LYS A N 1
ATOM 1505 C CA . LYS A 1 214 ? 14.519 28.233 87.739 1.00 19.09 200 LYS A CA 1
ATOM 1506 C C . LYS A 1 214 ? 13.000 28.145 87.817 1.00 18.66 200 LYS A C 1
ATOM 1507 O O . LYS A 1 214 ? 12.421 28.391 88.879 1.00 16.82 200 LYS A O 1
ATOM 1513 N N . LEU A 1 215 ? 12.363 27.806 86.692 1.00 16.38 201 LEU A N 1
ATOM 1514 C CA . LEU A 1 215 ? 10.908 27.789 86.564 1.00 14.82 201 LEU A CA 1
ATOM 1515 C C . LEU A 1 215 ? 10.350 26.394 86.811 1.00 15.57 201 LEU A C 1
ATOM 1516 O O . LEU A 1 215 ? 10.906 25.407 86.327 1.00 16.14 201 LEU A O 1
ATOM 1521 N N . SER A 1 216 ? 9.237 26.315 87.544 1.00 13.18 202 SER A N 1
ATOM 1522 C CA . SER A 1 216 ? 8.449 25.086 87.604 1.00 13.13 202 SER A CA 1
ATOM 1523 C C . SER A 1 216 ? 6.976 25.447 87.458 1.00 14.15 202 SER A C 1
ATOM 1524 O O . SER A 1 216 ? 6.567 26.577 87.737 1.00 13.58 202 SER A O 1
ATOM 1527 N N . ILE A 1 217 ? 6.167 24.465 87.057 1.00 13.06 203 ILE A N 1
ATOM 1528 C CA . ILE A 1 217 ? 4.757 24.688 86.741 1.00 14.35 203 ILE A CA 1
ATOM 1529 C C . ILE A 1 217 ? 3.889 23.704 87.521 1.00 13.78 203 ILE A C 1
ATOM 1530 O O . ILE A 1 217 ? 4.233 22.524 87.636 1.00 15.33 203 ILE A O 1
ATOM 1535 N N . ILE A 1 218 ? 2.752 24.181 88.035 1.00 12.91 204 ILE A N 1
ATOM 1536 C CA . ILE A 1 218 ? 1.719 23.322 88.621 1.00 13.15 204 ILE A CA 1
ATOM 1537 C C . ILE A 1 218 ? 0.492 23.359 87.716 1.00 12.95 204 ILE A C 1
ATOM 1538 O O . ILE A 1 218 ? -0.021 24.442 87.414 1.00 12.43 204 ILE A O 1
ATOM 1543 N N . ASN A 1 219 ? 0.003 22.181 87.307 1.00 12.49 205 ASN A N 1
ATOM 1544 C CA . ASN A 1 219 ? -1.182 22.040 86.460 1.00 12.64 205 ASN A CA 1
ATOM 1545 C C . ASN A 1 219 ? -2.302 21.362 87.235 1.00 13.94 205 ASN A C 1
ATOM 1546 O O . ASN A 1 219 ? -2.466 20.141 87.142 1.00 14.07 205 ASN A O 1
ATOM 1551 N N . PRO A 1 220 ? -3.109 22.101 87.987 1.00 14.14 206 PRO A N 1
ATOM 1552 C CA . PRO A 1 220 ? -4.236 21.483 88.693 1.00 14.50 206 PRO A CA 1
ATOM 1553 C C . PRO A 1 220 ? -5.395 21.184 87.764 1.00 14.70 206 PRO A C 1
ATOM 1554 O O . PRO A 1 220 ? -5.652 21.917 86.806 1.00 12.83 206 PRO A O 1
ATOM 1558 N N . VAL A 1 221 ? -6.122 20.115 88.098 1.00 13.11 207 VAL A N 1
ATOM 1559 C CA . VAL A 1 221 ? -7.396 19.802 87.463 1.00 12.11 207 VAL A CA 1
ATOM 1560 C C . VAL A 1 221 ? -8.471 20.598 88.192 1.00 14.57 207 VAL A C 1
ATOM 1561 O O . VAL A 1 221 ? -8.198 21.710 88.658 1.00 16.50 207 VAL A O 1
ATOM 1565 N N . TYR A 1 222 ? -9.703 20.078 88.271 1.00 13.95 208 TYR A N 1
ATOM 1566 C CA . TYR A 1 222 ? -10.707 20.712 89.128 1.00 14.49 208 TYR A CA 1
ATOM 1567 C C . TYR A 1 222 ? -10.262 20.612 90.574 1.00 15.57 208 TYR A C 1
ATOM 1568 O O . TYR A 1 222 ? -9.980 19.509 91.067 1.00 14.72 208 TYR A O 1
ATOM 1577 N N . VAL A 1 223 ? -10.226 21.751 91.268 1.00 13.41 209 VAL A N 1
ATOM 1578 C CA . VAL A 1 223 ? -9.685 21.823 92.617 1.00 11.98 209 VAL A CA 1
ATOM 1579 C C . VAL A 1 223 ? -10.844 21.854 93.601 1.00 16.00 209 VAL A C 1
ATOM 1580 O O . VAL A 1 223 ? -11.654 22.788 93.588 1.00 15.46 209 VAL A O 1
ATOM 1584 N N . PHE A 1 224 ? -10.921 20.839 94.450 1.00 13.04 210 PHE A N 1
ATOM 1585 C CA . PHE A 1 224 ? -11.878 20.811 95.545 1.00 14.30 210 PHE A CA 1
ATOM 1586 C C . PHE A 1 224 ? -11.128 21.072 96.843 1.00 16.10 210 PHE A C 1
ATOM 1587 O O . PHE A 1 224 ? -9.943 21.431 96.843 1.00 14.31 210 PHE A O 1
ATOM 1595 N N . GLY A 1 225 ? -11.811 20.885 97.972 1.00 15.12 211 GLY A N 1
ATOM 1596 C CA . GLY A 1 225 ? -11.141 20.960 99.254 1.00 13.26 211 GLY A CA 1
ATOM 1597 C C . GLY A 1 225 ? -11.670 22.064 100.152 1.00 14.54 211 GLY A C 1
ATOM 1598 O O . GLY A 1 225 ? -12.354 22.990 99.708 1.00 14.65 211 GLY A O 1
ATOM 1599 N N . PRO A 1 226 ? -11.372 21.966 101.444 1.00 13.96 212 PRO A N 1
ATOM 1600 C CA . PRO A 1 226 ? -11.832 22.988 102.392 1.00 16.18 212 PRO A CA 1
ATOM 1601 C C . PRO A 1 226 ? -11.088 24.299 102.199 1.00 16.53 212 PRO A C 1
ATOM 1602 O O . PRO A 1 226 ? -9.954 24.340 101.714 1.00 15.56 212 PRO A O 1
ATOM 1606 N N . GLN A 1 227 ? -11.748 25.384 102.608 1.00 15.28 213 GLN A N 1
ATOM 1607 C CA . GLN A 1 227 ? -11.130 26.705 102.581 1.00 17.38 213 GLN A CA 1
ATOM 1608 C C . GLN A 1 227 ? -10.148 26.844 103.733 1.00 15.39 213 GLN A C 1
ATOM 1609 O O . GLN A 1 227 ? -10.310 26.232 104.790 1.00 15.94 213 GLN A O 1
ATOM 1615 N N . ASN A 1 228 ? -9.112 27.663 103.514 1.00 14.26 214 ASN A N 1
ATOM 1616 C CA . ASN A 1 228 ? -8.164 27.926 104.590 1.00 14.81 214 ASN A CA 1
ATOM 1617 C C . ASN A 1 228 ? -8.838 28.655 105.744 1.00 16.95 214 ASN A C 1
ATOM 1618 O O . ASN A 1 228 ? -8.539 28.382 106.910 1.00 17.39 214 ASN A O 1
ATOM 1623 N N . TYR A 1 229 ? -9.781 29.540 105.440 1.00 16.50 215 TYR A N 1
ATOM 1624 C CA . TYR A 1 229 ? -10.396 30.390 106.458 1.00 17.72 215 TYR A CA 1
ATOM 1625 C C . TYR A 1 229 ? -11.833 30.674 106.045 1.00 20.71 215 TYR A C 1
ATOM 1626 O O . TYR A 1 229 ? -12.070 31.266 104.990 1.00 22.79 215 TYR A O 1
ATOM 1635 N N . VAL A 1 230 ? -12.791 30.257 106.865 1.00 23.35 216 VAL A N 1
ATOM 1636 C CA . VAL A 1 230 ? -14.200 30.409 106.512 1.00 29.95 216 VAL A CA 1
ATOM 1637 C C . VAL A 1 230 ? -14.656 31.826 106.855 1.00 30.71 216 VAL A C 1
ATOM 1638 O O . VAL A 1 230 ? -14.503 32.286 107.990 1.00 32.41 216 VAL A O 1
ATOM 1642 N N . GLU A 1 231 ? -15.200 32.532 105.864 1.00 37.48 217 GLU A N 1
ATOM 1643 C CA . GLU A 1 231 ? -15.713 33.883 106.097 1.00 40.69 217 GLU A CA 1
ATOM 1644 C C . GLU A 1 231 ? -17.169 33.819 106.541 1.00 42.57 217 GLU A C 1
ATOM 1645 O O . GLU A 1 231 ? -18.008 33.259 105.833 1.00 45.32 217 GLU A O 1
ATOM 1651 N N . LEU A 1 237 ? -24.454 27.289 101.658 1.00 37.01 223 LEU A N 1
ATOM 1652 C CA . LEU A 1 237 ? -23.546 26.160 101.466 1.00 36.00 223 LEU A CA 1
ATOM 1653 C C . LEU A 1 237 ? -22.561 26.475 100.345 1.00 32.41 223 LEU A C 1
ATOM 1654 O O . LEU A 1 237 ? -22.595 25.859 99.283 1.00 37.70 223 LEU A O 1
ATOM 1659 N N . ASN A 1 238 ? -21.669 27.422 100.597 1.00 30.05 224 ASN A N 1
ATOM 1660 C CA . ASN A 1 238 ? -20.862 28.061 99.558 1.00 30.06 224 ASN A CA 1
ATOM 1661 C C . ASN A 1 238 ? -19.402 27.614 99.666 1.00 26.40 224 ASN A C 1
ATOM 1662 O O . ASN A 1 238 ? -18.608 28.223 100.384 1.00 33.75 224 ASN A O 1
ATOM 1667 N N . THR A 1 239 ? -19.048 26.550 98.944 1.00 27.17 225 THR A N 1
ATOM 1668 C CA . THR A 1 239 ? -17.659 26.109 98.895 1.00 25.84 225 THR A CA 1
ATOM 1669 C C . THR A 1 239 ? -16.875 26.972 97.906 1.00 25.64 225 THR A C 1
ATOM 1670 O O . THR A 1 239 ? -17.415 27.858 97.237 1.00 29.55 225 THR A O 1
ATOM 1674 N N . SER A 1 240 ? -15.578 26.714 97.802 1.00 24.72 226 SER A N 1
ATOM 1675 C CA . SER A 1 240 ? -14.769 27.407 96.812 1.00 22.45 226 SER A CA 1
ATOM 1676 C C . SER A 1 240 ? -14.757 26.710 95.457 1.00 30.14 226 SER A C 1
ATOM 1677 O O . SER A 1 240 ? -14.052 27.159 94.549 1.00 30.59 226 SER A O 1
ATOM 1680 N N . SER A 1 241 ? -15.513 25.633 95.293 1.00 27.75 227 SER A N 1
ATOM 1681 C CA . SER A 1 241 ? -15.597 24.925 94.023 1.00 23.92 227 SER A CA 1
ATOM 1682 C C . SER A 1 241 ? -16.974 25.153 93.416 1.00 26.18 227 SER A C 1
ATOM 1683 O O . SER A 1 241 ? -17.990 24.830 94.040 1.00 25.85 227 SER A O 1
ATOM 1686 N N . GLU A 1 242 ? -17.005 25.685 92.192 1.00 23.92 228 GLU A N 1
ATOM 1687 C CA . GLU A 1 242 ? -18.284 25.872 91.515 1.00 26.82 228 GLU A CA 1
ATOM 1688 C C . GLU A 1 242 ? -18.933 24.537 91.175 1.00 24.42 228 GLU A C 1
ATOM 1689 O O . GLU A 1 242 ? -20.161 24.457 91.059 1.00 25.07 228 GLU A O 1
ATOM 1695 N N . VAL A 1 243 ? -18.140 23.477 91.007 1.00 21.60 229 VAL A N 1
ATOM 1696 C CA . VAL A 1 243 ? -18.718 22.156 90.802 1.00 20.05 229 VAL A CA 1
ATOM 1697 C C . VAL A 1 243 ? -19.450 21.714 92.058 1.00 21.37 229 VAL A C 1
ATOM 1698 O O . VAL A 1 243 ? -20.617 21.310 92.007 1.00 22.69 229 VAL A O 1
ATOM 1702 N N . ILE A 1 244 ? -18.775 21.783 93.204 1.00 21.34 230 ILE A N 1
ATOM 1703 C CA . ILE A 1 244 ? -19.420 21.376 94.450 1.00 23.01 230 ILE A CA 1
ATOM 1704 C C . ILE A 1 244 ? -20.618 22.268 94.741 1.00 20.87 230 ILE A C 1
ATOM 1705 O O . ILE A 1 244 ? -21.691 21.781 95.103 1.00 23.27 230 ILE A O 1
ATOM 1710 N N . ASN A 1 245 ? -20.465 23.581 94.561 1.00 23.53 231 ASN A N 1
ATOM 1711 C CA . ASN A 1 245 ? -21.590 24.483 94.789 1.00 26.10 231 ASN A CA 1
ATOM 1712 C C . ASN A 1 245 ? -22.793 24.097 93.940 1.00 30.02 231 ASN A C 1
ATOM 1713 O O . ASN A 1 245 ? -23.913 24.007 94.456 1.00 28.47 231 ASN A O 1
ATOM 1718 N N . SER A 1 246 ? -22.582 23.811 92.654 1.00 22.46 232 SER A N 1
ATOM 1719 C CA . SER A 1 246 ? -23.703 23.387 91.823 1.00 26.62 232 SER A CA 1
ATOM 1720 C C . SER A 1 246 ? -24.377 22.153 92.399 1.00 25.67 232 SER A C 1
ATOM 1721 O O . SER A 1 246 ? -25.610 22.067 92.423 1.00 31.11 232 SER A O 1
ATOM 1724 N N . LEU A 1 247 ? -23.589 21.201 92.902 1.00 24.62 233 LEU A N 1
ATOM 1725 C CA . LEU A 1 247 ? -24.166 19.947 93.381 1.00 23.49 233 LEU A CA 1
ATOM 1726 C C . LEU A 1 247 ? -24.937 20.142 94.680 1.00 30.89 233 LEU A C 1
ATOM 1727 O O . LEU A 1 247 ? -26.053 19.628 94.830 1.00 27.39 233 LEU A O 1
ATOM 1732 N N . VAL A 1 248 ? -24.355 20.869 95.637 1.00 27.07 234 VAL A N 1
ATOM 1733 C CA . VAL A 1 248 ? -25.027 21.063 96.920 1.00 33.80 234 VAL A CA 1
ATOM 1734 C C . VAL A 1 248 ? -26.198 22.026 96.829 1.00 33.02 234 VAL A C 1
ATOM 1735 O O . VAL A 1 248 ? -26.935 22.158 97.808 1.00 34.09 234 VAL A O 1
ATOM 1739 N N . HIS A 1 249 ? -26.379 22.720 95.705 1.00 29.93 235 HIS A N 1
ATOM 1740 C CA . HIS A 1 249 ? -27.533 23.582 95.496 1.00 27.87 235 HIS A CA 1
ATOM 1741 C C . HIS A 1 249 ? -28.575 22.948 94.585 1.00 30.27 235 HIS A C 1
ATOM 1742 O O . HIS A 1 249 ? -29.569 23.600 94.253 1.00 32.55 235 HIS A O 1
ATOM 1749 N N . LEU A 1 250 ? -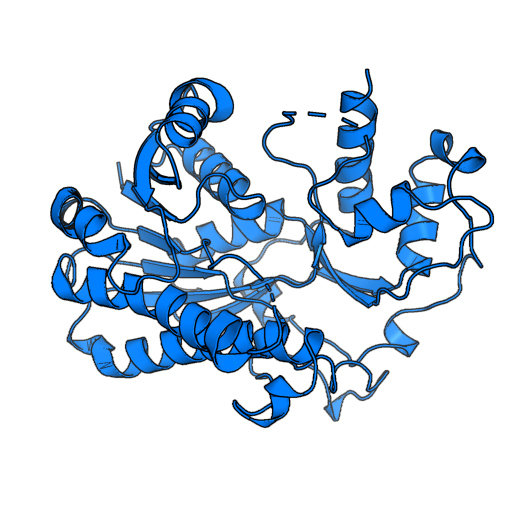28.382 21.688 94.207 1.00 27.56 236 LEU A N 1
ATOM 1750 C CA . LEU A 1 250 ? -29.349 20.994 93.370 1.00 29.62 236 LEU A CA 1
ATOM 1751 C C . LEU A 1 250 ? -30.620 20.692 94.151 1.00 27.86 236 LEU A C 1
ATOM 1752 O O . LEU A 1 250 ? -30.566 20.322 95.324 1.00 27.29 236 LEU A O 1
ATOM 1757 N N . LYS A 1 251 ? -31.769 20.842 93.498 1.00 28.90 237 LYS A N 1
ATOM 1758 C CA . LYS A 1 251 ? -33.017 20.329 94.048 1.00 28.57 237 LYS A CA 1
ATOM 1759 C C . LYS A 1 251 ? -33.192 18.869 93.651 1.00 28.06 237 LYS A C 1
ATOM 1760 O O . LYS A 1 251 ? -32.599 18.394 92.679 1.00 30.64 237 LYS A O 1
ATOM 1766 N N . LYS A 1 252 ? -34.007 18.150 94.423 1.00 27.40 238 LYS A N 1
ATOM 1767 C CA . LYS A 1 252 ? -34.169 16.718 94.184 1.00 29.94 238 LYS A CA 1
ATOM 1768 C C . LYS A 1 252 ? -34.649 16.431 92.771 1.00 35.53 238 LYS A C 1
ATOM 1769 O O . LYS A 1 252 ? -34.220 15.453 92.147 1.00 41.74 238 LYS A O 1
ATOM 1775 N N . ASP A 1 253 ? -35.544 17.269 92.253 1.00 32.40 239 ASP A N 1
ATOM 1776 C CA . ASP A 1 253 ? -36.099 17.109 90.916 1.00 41.94 239 ASP A CA 1
ATOM 1777 C C . ASP A 1 253 ? -35.183 17.634 89.821 1.00 39.52 239 ASP A C 1
ATOM 1778 O O . ASP A 1 253 ? -35.467 17.413 88.637 1.00 43.92 239 ASP A O 1
ATOM 1783 N N . ASP A 1 254 ? -34.101 18.315 90.188 1.00 35.95 240 ASP A N 1
ATOM 1784 C CA . ASP A 1 254 ? -33.380 19.163 89.253 1.00 37.54 240 ASP A CA 1
ATOM 1785 C C . ASP A 1 254 ? -32.745 18.378 88.109 1.00 37.16 240 ASP A C 1
ATOM 1786 O O . ASP A 1 254 ? -32.399 17.205 88.259 1.00 36.71 240 ASP A O 1
ATOM 1791 N N . PRO A 1 255 ? -32.550 19.021 86.960 1.00 37.00 241 PRO A N 1
ATOM 1792 C CA . PRO A 1 255 ? -31.631 18.466 85.961 1.00 36.48 241 PRO A CA 1
ATOM 1793 C C . PRO A 1 255 ? -30.215 18.400 86.518 1.00 32.53 241 PRO A C 1
ATOM 1794 O O . PRO A 1 255 ? -29.682 19.395 87.019 1.00 35.59 241 PRO A O 1
ATOM 1798 N N . LEU A 1 256 ? -29.607 17.220 86.426 1.00 31.06 242 LEU A N 1
ATOM 1799 C CA . LEU A 1 256 ? -28.220 17.059 86.859 1.00 30.25 242 LEU A CA 1
ATOM 1800 C C . LEU A 1 256 ? -27.277 17.743 85.874 1.00 28.84 242 LEU A C 1
ATOM 1801 O O . LEU A 1 256 ? -27.330 17.453 84.670 1.00 32.32 242 LEU A O 1
ATOM 1806 N N . PRO A 1 257 ? -26.400 18.632 86.332 1.00 28.81 243 PRO A N 1
ATOM 1807 C CA . PRO A 1 257 ? -25.471 19.291 85.408 1.00 28.05 243 PRO A CA 1
ATOM 1808 C C . PRO A 1 257 ? -24.390 18.328 84.939 1.00 26.77 243 PRO A C 1
ATOM 1809 O O . PRO A 1 257 ? -24.111 17.306 85.566 1.00 24.83 243 PRO A O 1
ATOM 1813 N N . GLU A 1 258 ? -23.783 18.659 83.800 1.00 23.31 244 GLU A N 1
ATOM 1814 C CA . GLU A 1 258 ? -22.717 17.838 83.230 1.00 22.92 244 GLU A CA 1
ATOM 1815 C C . GLU A 1 258 ? -21.374 18.343 83.734 1.00 22.11 244 GLU A C 1
ATOM 1816 O O . GLU A 1 258 ? -20.921 19.422 83.339 1.00 23.05 244 GLU A O 1
ATOM 1822 N N . PHE A 1 259 ? -20.740 17.563 84.609 1.00 21.17 245 PHE A N 1
ATOM 1823 C CA . PHE A 1 259 ? -19.379 17.803 85.058 1.00 20.47 245 PHE A CA 1
ATOM 1824 C C . PHE A 1 259 ? -18.577 16.526 84.892 1.00 20.31 245 PHE A C 1
ATOM 1825 O O . PHE A 1 259 ? -19.068 15.437 85.199 1.00 19.97 245 PHE A O 1
ATOM 1833 N N . ALA A 1 260 ? -17.346 16.655 84.406 1.00 19.27 246 ALA A N 1
ATOM 1834 C CA . ALA A 1 260 ? -16.487 15.488 84.271 1.00 18.87 246 ALA A CA 1
ATOM 1835 C C . ALA A 1 260 ? -15.055 15.962 84.103 1.00 18.69 246 ALA A C 1
ATOM 1836 O O . ALA A 1 260 ? -14.799 16.930 83.383 1.00 20.49 246 ALA A O 1
ATOM 1838 N N . GLY A 1 261 ? -14.136 15.286 84.767 1.00 15.53 247 GLY A N 1
ATOM 1839 C CA . GLY A 1 261 ? -12.726 15.625 84.627 1.00 17.29 247 GLY A CA 1
ATOM 1840 C C . GLY A 1 261 ? -11.929 15.016 85.767 1.00 17.27 247 GLY A C 1
ATOM 1841 O O . GLY A 1 261 ? -12.320 13.994 86.337 1.00 16.03 247 GLY A O 1
ATOM 1842 N N . GLY A 1 262 ? -10.813 15.666 86.087 1.00 15.00 248 GLY A N 1
ATOM 1843 C CA . GLY A 1 262 ? -9.965 15.246 87.184 1.00 15.58 248 GLY A CA 1
ATOM 1844 C C . GLY A 1 262 ? -10.247 16.070 88.428 1.00 15.24 248 GLY A C 1
ATOM 1845 O O . GLY A 1 262 ? -10.646 17.229 88.341 1.00 13.65 248 GLY A O 1
ATOM 1846 N N . HIS A 1 263 ? -10.045 15.457 89.596 1.00 13.48 249 HIS A N 1
ATOM 1847 C CA . HIS A 1 263 ? -10.157 16.160 90.863 1.00 13.00 249 HIS A CA 1
ATOM 1848 C C . HIS A 1 263 ? -8.817 16.187 91.578 1.00 15.21 249 HIS A C 1
ATOM 1849 O O . HIS A 1 263 ? -7.968 15.313 91.374 1.00 13.84 249 HIS A O 1
ATOM 1856 N N . ILE A 1 264 ? -8.655 17.186 92.446 1.00 13.22 250 ILE A N 1
ATOM 1857 C CA . ILE A 1 264 ? -7.476 17.314 93.300 1.00 13.42 250 ILE A CA 1
ATOM 1858 C C . ILE A 1 264 ? -7.860 18.194 94.484 1.00 11.85 250 ILE A C 1
ATOM 1859 O O . ILE A 1 264 ? -8.612 19.165 94.337 1.00 13.42 250 ILE A O 1
ATOM 1864 N N . ASP A 1 265 ? -7.347 17.846 95.660 1.00 12.35 251 ASP A N 1
ATOM 1865 C CA . ASP A 1 265 ? -7.589 18.638 96.863 1.00 13.69 251 ASP A CA 1
ATOM 1866 C C . ASP A 1 265 ? -6.670 19.857 96.882 1.00 13.73 251 ASP A C 1
ATOM 1867 O O . ASP A 1 265 ? -5.464 19.744 96.630 1.00 13.87 251 ASP A O 1
ATOM 1872 N N . VAL A 1 266 ? -7.244 21.026 97.199 1.00 13.26 252 VAL A N 1
ATOM 1873 C CA . VAL A 1 266 ? -6.488 22.277 97.268 1.00 13.60 252 VAL A CA 1
ATOM 1874 C C . VAL A 1 266 ? -5.270 22.162 98.178 1.00 13.07 252 VAL A C 1
ATOM 1875 O O . VAL A 1 266 ? -4.243 22.808 97.934 1.00 13.54 252 VAL A O 1
ATOM 1879 N N . ARG A 1 267 ? -5.353 21.350 99.236 1.00 12.12 253 ARG A N 1
ATOM 1880 C CA . ARG A 1 267 ? -4.227 21.226 100.154 1.00 11.93 253 ARG A CA 1
ATOM 1881 C C . ARG A 1 267 ? -3.042 20.543 99.492 1.00 14.12 253 ARG A C 1
ATOM 1882 O O . ARG A 1 267 ? -1.889 20.870 99.797 1.00 14.70 253 ARG A O 1
ATOM 1890 N N . ASP A 1 268 ? -3.305 19.601 98.588 1.00 14.10 254 ASP A N 1
ATOM 1891 C CA . ASP A 1 268 ? -2.231 18.979 97.827 1.00 14.76 254 ASP A CA 1
ATOM 1892 C C . ASP A 1 268 ? -1.697 19.922 96.759 1.00 15.29 254 ASP A C 1
ATOM 1893 O O . ASP A 1 268 ? -0.488 19.938 96.485 1.00 15.24 254 ASP A O 1
ATOM 1898 N N . VAL A 1 269 ? -2.584 20.707 96.139 1.00 11.84 255 VAL A N 1
ATOM 1899 C CA . VAL A 1 269 ? -2.137 21.701 95.164 1.00 13.83 255 VAL A CA 1
ATOM 1900 C C . VAL A 1 269 ? -1.147 22.660 95.818 1.00 13.73 255 VAL A C 1
ATOM 1901 O O . VAL A 1 269 ? -0.077 22.956 95.267 1.00 14.48 255 VAL A O 1
ATOM 1905 N N . ALA A 1 270 ? -1.473 23.133 97.022 1.00 12.99 256 ALA A N 1
ATOM 1906 C CA . ALA A 1 270 ? -0.596 24.064 97.720 1.00 13.42 256 ALA A CA 1
ATOM 1907 C C . ALA A 1 270 ? 0.716 23.395 98.100 1.00 13.39 256 ALA A C 1
ATOM 1908 O O . ALA A 1 270 ? 1.795 23.970 97.926 1.00 14.25 256 ALA A O 1
ATOM 1910 N N . LYS A 1 271 ? 0.635 22.190 98.663 1.00 13.67 257 LYS A N 1
ATOM 1911 C CA . LYS A 1 271 ? 1.835 21.452 99.037 1.00 14.24 257 LYS A CA 1
ATOM 1912 C C . LYS A 1 271 ? 2.772 21.267 97.847 1.00 14.78 257 LYS A C 1
ATOM 1913 O O . LYS A 1 271 ? 3.995 21.404 97.988 1.00 17.89 257 LYS A O 1
ATOM 1919 N N . ALA A 1 272 ? 2.217 20.981 96.668 1.00 13.23 258 ALA A N 1
ATOM 1920 C CA . ALA A 1 272 ? 3.038 20.820 95.464 1.00 14.92 258 ALA A CA 1
ATOM 1921 C C . ALA A 1 272 ? 3.734 22.125 95.082 1.00 15.91 258 ALA A C 1
ATOM 1922 O O . ALA A 1 272 ? 4.873 22.102 94.602 1.00 15.99 258 ALA A O 1
ATOM 1924 N N . HIS A 1 273 ? 3.063 23.274 95.266 1.00 13.53 259 HIS A N 1
ATOM 1925 C CA . HIS A 1 273 ? 3.720 24.548 94.977 1.00 13.21 259 HIS A CA 1
ATOM 1926 C C . HIS A 1 273 ? 4.955 24.721 95.841 1.00 14.45 259 HIS A C 1
ATOM 1927 O O . HIS A 1 273 ? 5.977 25.247 95.383 1.00 14.25 259 HIS A O 1
ATOM 1934 N N . ILE A 1 274 ? 4.858 24.327 97.112 1.00 13.64 260 ILE A N 1
ATOM 1935 C CA . ILE A 1 274 ? 5.955 24.570 98.036 1.00 17.35 260 ILE A CA 1
ATOM 1936 C C . ILE A 1 274 ? 7.102 23.604 97.757 1.00 15.21 260 ILE A C 1
ATOM 1937 O O . ILE A 1 274 ? 8.262 24.017 97.649 1.00 16.01 260 ILE A O 1
ATOM 1942 N N . LEU A 1 275 ? 6.796 22.317 97.583 1.00 14.94 261 LEU A N 1
ATOM 1943 C CA . LEU A 1 275 ? 7.863 21.376 97.260 1.00 15.92 261 LEU A CA 1
ATOM 1944 C C . LEU A 1 275 ? 8.553 21.763 95.955 1.00 16.49 261 LEU A C 1
ATOM 1945 O O . LEU A 1 275 ? 9.771 21.592 95.823 1.00 16.10 261 LEU A O 1
ATOM 1950 N N . ALA A 1 276 ? 7.802 22.348 95.014 1.00 13.87 262 ALA A N 1
ATOM 1951 C CA . ALA A 1 276 ? 8.353 22.699 93.704 1.00 15.06 262 ALA A CA 1
ATOM 1952 C C . ALA A 1 276 ? 9.474 23.724 93.775 1.00 17.00 262 ALA A C 1
ATOM 1953 O O . ALA A 1 276 ? 10.287 23.783 92.842 1.00 19.79 262 ALA A O 1
ATOM 1955 N N . PHE A 1 277 ? 9.548 24.544 94.831 1.00 15.26 263 PHE A N 1
ATOM 1956 C CA . PHE A 1 277 ? 10.698 25.433 94.946 1.00 14.48 263 PHE A CA 1
ATOM 1957 C C . PHE A 1 277 ? 11.755 24.922 95.908 1.00 17.07 263 PHE A C 1
ATOM 1958 O O . PHE A 1 277 ? 12.859 25.478 95.933 1.00 17.91 263 PHE A O 1
ATOM 1966 N N . GLN A 1 278 ? 11.453 23.875 96.679 1.00 18.07 264 GLN A N 1
ATOM 1967 C CA . GLN A 1 278 ? 12.360 23.388 97.708 1.00 16.14 264 GLN A CA 1
ATOM 1968 C C . GLN A 1 278 ? 13.282 22.277 97.232 1.00 18.81 264 GLN A C 1
ATOM 1969 O O . GLN A 1 278 ? 14.373 22.124 97.788 1.00 20.17 264 GLN A O 1
ATOM 1975 N N . LYS A 1 279 ? 12.874 21.500 96.229 1.00 20.26 265 LYS A N 1
ATOM 1976 C CA . LYS A 1 279 ? 13.556 20.270 95.846 1.00 23.01 265 LYS A CA 1
ATOM 1977 C C . LYS A 1 279 ? 14.080 20.377 94.422 1.00 21.94 265 LYS A C 1
ATOM 1978 O O . LYS A 1 279 ? 13.344 20.775 93.514 1.00 20.76 265 LYS A O 1
ATOM 1984 N N . ASP A 1 280 ? 15.345 20.002 94.227 1.00 21.99 266 ASP A N 1
ATOM 1985 C CA . ASP A 1 280 ? 15.978 20.203 92.927 1.00 22.10 266 ASP A CA 1
ATOM 1986 C C . ASP A 1 280 ? 15.332 19.362 91.832 1.00 23.27 266 ASP A C 1
ATOM 1987 O O . ASP A 1 280 ? 15.321 19.776 90.666 1.00 21.32 266 ASP A O 1
ATOM 1992 N N . GLU A 1 281 ? 14.780 18.193 92.169 1.00 20.67 267 GLU A N 1
ATOM 1993 C CA . GLU A 1 281 ? 14.217 17.344 91.127 1.00 20.69 267 GLU A CA 1
ATOM 1994 C C . GLU A 1 281 ? 12.932 17.914 90.536 1.00 17.93 267 GLU A C 1
ATOM 1995 O O . GLU A 1 281 ? 12.479 17.427 89.493 1.00 20.36 267 GLU A O 1
ATOM 2001 N N . LEU A 1 282 ? 12.359 18.945 91.152 1.00 18.86 268 LEU A N 1
ATOM 2002 C CA . LEU A 1 282 ? 11.138 19.558 90.656 1.00 16.38 268 LEU A CA 1
ATOM 2003 C C . LEU A 1 282 ? 11.408 20.759 89.756 1.00 18.20 268 LEU A C 1
ATOM 2004 O O . LEU A 1 282 ? 10.457 21.327 89.199 1.00 17.01 268 LEU A O 1
ATOM 2009 N N . ILE A 1 283 ? 12.678 21.141 89.589 1.00 17.92 269 ILE A N 1
ATOM 2010 C CA . ILE A 1 283 ? 13.036 22.215 88.669 1.00 17.57 269 ILE A CA 1
ATOM 2011 C C . ILE A 1 283 ? 12.594 21.858 87.255 1.00 18.70 269 ILE A C 1
ATOM 2012 O O . ILE A 1 283 ? 12.773 20.723 86.790 1.00 17.02 269 ILE A O 1
ATOM 2017 N N . GLU A 1 284 ? 11.971 22.825 86.575 1.00 17.62 270 GLU A N 1
ATOM 2018 C CA . GLU A 1 284 ? 11.620 22.730 85.153 1.00 18.11 270 GLU A CA 1
ATOM 2019 C C . GLU A 1 284 ? 10.679 21.564 84.862 1.00 19.33 270 GLU A C 1
ATOM 2020 O O . GLU A 1 284 ? 10.663 21.024 83.755 1.00 19.21 270 GLU A O 1
ATOM 2026 N N . GLN A 1 285 ? 9.867 21.183 85.846 1.00 17.31 271 GLN A N 1
ATOM 2027 C CA . GLN A 1 285 ? 8.821 20.192 85.660 1.00 16.44 271 GLN A CA 1
ATOM 2028 C C . GLN A 1 285 ? 7.465 20.869 85.515 1.00 15.94 271 GLN A C 1
ATOM 2029 O O . GLN A 1 285 ? 7.227 21.932 86.096 1.00 17.94 271 GLN A O 1
ATOM 2035 N N . ARG A 1 286 ? 6.584 20.243 84.728 1.00 16.73 272 ARG A N 1
ATOM 2036 C CA . ARG A 1 286 ? 5.149 20.526 84.742 1.00 14.39 272 ARG A CA 1
ATOM 2037 C C . ARG A 1 286 ? 4.495 19.451 85.599 1.00 15.21 272 ARG A C 1
ATOM 2038 O O . ARG A 1 286 ? 4.403 18.294 85.180 1.00 17.03 272 ARG A O 1
ATOM 2046 N N . LEU A 1 287 ? 4.038 19.829 86.786 1.00 14.82 273 LEU A N 1
ATOM 2047 C CA . LEU A 1 287 ? 3.544 18.873 87.775 1.00 13.20 273 LEU A CA 1
ATOM 2048 C C . LEU A 1 287 ? 2.024 18.833 87.686 1.00 15.14 273 LEU A C 1
ATOM 2049 O O . LEU A 1 287 ? 1.358 19.827 87.992 1.00 15.82 273 LEU A O 1
ATOM 2054 N N . MET A 1 288 ? 1.476 17.702 87.224 1.00 14.90 274 MET A N 1
ATOM 2055 C CA . MET A 1 288 ? 0.034 17.582 87.016 1.00 13.94 274 MET A CA 1
ATOM 2056 C C . MET A 1 288 ? -0.624 17.206 88.337 1.00 14.66 274 MET A C 1
ATOM 2057 O O . MET A 1 288 ? -0.441 16.090 88.843 1.00 15.88 274 MET A O 1
ATOM 2062 N N . LEU A 1 289 ? -1.389 18.138 88.898 1.00 12.96 275 LEU A N 1
ATOM 2063 C CA . LEU A 1 289 ? -2.014 17.938 90.205 1.00 12.53 275 LEU A CA 1
ATOM 2064 C C . LEU A 1 289 ? -3.391 17.339 89.960 1.00 17.26 275 LEU A C 1
ATOM 2065 O O . LEU A 1 289 ? -4.385 18.045 89.748 1.00 13.73 275 LEU A O 1
ATOM 2070 N N . HIS A 1 290 ? -3.436 16.011 90.000 1.00 16.19 276 HIS A N 1
ATOM 2071 C CA . HIS A 1 290 ? -4.574 15.224 89.539 1.00 15.75 276 HIS A CA 1
ATOM 2072 C C . HIS A 1 290 ? -4.632 13.968 90.394 1.00 17.98 276 HIS A C 1
ATOM 2073 O O . HIS A 1 290 ? -3.657 13.214 90.440 1.00 17.91 276 HIS A O 1
ATOM 2080 N N . ALA A 1 291 ? -5.744 13.760 91.091 1.00 16.57 277 ALA A N 1
ATOM 2081 C CA . ALA A 1 291 ? -5.874 12.630 92.005 1.00 14.64 277 ALA A CA 1
ATOM 2082 C C . ALA A 1 291 ? -6.787 11.530 91.476 1.00 18.01 277 ALA A C 1
ATOM 2083 O O . ALA A 1 291 ? -6.914 10.479 92.120 1.00 20.24 277 ALA A O 1
ATOM 2085 N N . GLY A 1 292 ? -7.420 11.744 90.342 1.00 17.30 278 GLY A N 1
ATOM 2086 C CA . GLY A 1 292 ? -8.308 10.758 89.758 1.00 16.91 278 GLY A CA 1
ATOM 2087 C C . GLY A 1 292 ? -9.396 11.457 88.975 1.00 18.61 278 GLY A C 1
ATOM 2088 O O . GLY A 1 292 ? -9.451 12.678 88.911 1.00 18.76 278 GLY A O 1
ATOM 2089 N N . LEU A 1 293 ? -10.273 10.652 88.382 1.00 18.42 279 LEU A N 1
ATOM 2090 C CA . LEU A 1 293 ? -11.342 11.169 87.534 1.00 15.42 279 LEU A CA 1
ATOM 2091 C C . LEU A 1 293 ? -12.684 11.132 88.263 1.00 19.20 279 LEU A C 1
ATOM 2092 O O . LEU A 1 293 ? -12.878 10.379 89.223 1.00 20.89 279 LEU A O 1
ATOM 2097 N N . PHE A 1 294 ? -13.608 11.980 87.810 1.00 17.45 280 PHE A N 1
ATOM 2098 C CA . PHE A 1 294 ? -14.949 12.028 88.384 1.00 17.42 280 PHE A CA 1
ATOM 2099 C C . PHE A 1 294 ? -15.954 12.406 87.306 1.00 19.21 280 PHE A C 1
ATOM 2100 O O . PHE A 1 294 ? -15.606 12.977 86.268 1.00 17.11 280 PHE A O 1
ATOM 2108 N N . THR A 1 295 ? -17.218 12.094 87.584 1.00 19.57 281 THR A N 1
ATOM 2109 C CA . THR A 1 295 ? -18.366 12.653 86.886 1.00 17.05 281 THR A CA 1
ATOM 2110 C C . THR A 1 295 ? -19.343 13.174 87.931 1.00 19.12 281 THR A C 1
ATOM 2111 O O . THR A 1 295 ? -19.199 12.906 89.126 1.00 19.67 281 THR A O 1
ATOM 2115 N N . THR A 1 296 ? -20.345 13.931 87.477 1.00 17.08 282 THR A N 1
ATOM 2116 C CA . THR A 1 296 ? -21.408 14.377 88.381 1.00 17.31 282 THR A CA 1
ATOM 2117 C C . THR A 1 296 ? -21.954 13.214 89.203 1.00 20.24 282 THR A C 1
ATOM 2118 O O . THR A 1 296 ? -22.131 13.327 90.425 1.00 19.31 282 THR A O 1
ATOM 2122 N N . GLN A 1 297 ? -22.173 12.064 88.562 1.00 17.37 283 GLN A N 1
ATOM 2123 C CA . GLN A 1 297 ? -22.772 10.947 89.283 1.00 22.77 283 GLN A CA 1
ATOM 2124 C C . GLN A 1 297 ? -21.833 10.398 90.347 1.00 21.05 283 GLN A C 1
ATOM 2125 O O . GLN A 1 297 ? -22.279 10.076 91.455 1.00 21.30 283 GLN A O 1
ATOM 2131 N N . THR A 1 298 ? -20.527 10.293 90.057 1.00 18.85 284 THR A N 1
ATOM 2132 C CA . THR A 1 298 ? -19.651 9.761 91.101 1.00 18.83 284 THR A CA 1
ATOM 2133 C C . THR A 1 298 ? -19.520 10.733 92.262 1.00 20.49 284 THR A C 1
ATOM 2134 O O . THR A 1 298 ? -19.360 10.294 93.403 1.00 19.00 284 THR A O 1
ATOM 2138 N N . LEU A 1 299 ? -19.602 12.046 92.002 1.00 17.90 285 LEU A N 1
ATOM 2139 C CA . LEU A 1 299 ? -19.616 13.009 93.101 1.00 18.60 285 LEU A CA 1
ATOM 2140 C C . LEU A 1 299 ? -20.873 12.846 93.941 1.00 19.89 285 LEU A C 1
ATOM 2141 O O . LEU A 1 299 ? -20.802 12.810 95.176 1.00 19.85 285 LEU A O 1
ATOM 2146 N N . LEU A 1 300 ? -22.040 12.747 93.289 1.00 17.36 286 LEU A N 1
ATOM 2147 C CA . LEU A 1 300 ? -23.280 12.570 94.047 1.00 19.64 286 LEU A CA 1
ATOM 2148 C C . LEU A 1 300 ? -23.234 11.302 94.894 1.00 19.47 286 LEU A C 1
ATOM 2149 O O . LEU A 1 300 ? -23.676 11.306 96.050 1.00 18.76 286 LEU A O 1
ATOM 2154 N N . ASP A 1 301 ? -22.701 10.204 94.341 1.00 18.50 287 ASP A N 1
ATOM 2155 C CA . ASP A 1 301 ? -22.635 8.961 95.110 1.00 19.23 287 ASP A CA 1
ATOM 2156 C C . ASP A 1 301 ? -21.807 9.139 96.377 1.00 21.62 287 ASP A C 1
ATOM 2157 O O . ASP A 1 301 ? -22.188 8.652 97.449 1.00 22.24 287 ASP A O 1
ATOM 2162 N N . ILE A 1 302 ? -20.669 9.836 96.279 1.00 18.56 288 ILE A N 1
ATOM 2163 C CA . ILE A 1 302 ? -19.818 10.022 97.450 1.00 18.83 288 ILE A CA 1
ATOM 2164 C C . ILE A 1 302 ? -20.457 10.998 98.425 1.00 20.07 288 ILE A C 1
ATOM 2165 O O . ILE A 1 302 ? -20.401 10.797 99.642 1.00 21.07 288 ILE A O 1
ATOM 2170 N N . ILE A 1 303 ? -21.060 12.075 97.919 1.00 17.07 289 ILE A N 1
ATOM 2171 C CA . ILE A 1 303 ? -21.693 13.035 98.821 1.00 16.83 289 ILE A CA 1
ATOM 2172 C C . ILE A 1 303 ? -22.814 12.367 99.597 1.00 18.90 289 ILE A C 1
ATOM 2173 O O . ILE A 1 303 ? -22.924 12.535 100.813 1.00 17.13 289 ILE A O 1
ATOM 2178 N N . ASN A 1 304 ? -23.658 11.595 98.907 1.00 19.13 290 ASN A N 1
ATOM 2179 C CA . ASN A 1 304 ? -24.772 10.955 99.602 1.00 20.47 290 ASN A CA 1
ATOM 2180 C C . ASN A 1 304 ? -24.277 9.919 100.599 1.00 22.86 290 ASN A C 1
ATOM 2181 O O . ASN A 1 304 ? -24.848 9.777 101.690 1.00 21.44 290 ASN A O 1
ATOM 2186 N N . GLU A 1 305 ? -23.196 9.210 100.258 1.00 21.02 291 GLU A N 1
ATOM 2187 C CA . GLU A 1 305 ? -22.629 8.226 101.179 1.00 22.02 291 GLU A CA 1
ATOM 2188 C C . GLU A 1 305 ? -21.996 8.884 102.406 1.00 23.83 291 GLU A C 1
ATOM 2189 O O . GLU A 1 305 ? -22.129 8.373 103.525 1.00 25.49 291 GLU A O 1
ATOM 2195 N N . GLN A 1 306 ? -21.311 10.016 102.219 1.00 19.34 292 GLN A N 1
ATOM 2196 C CA . GLN A 1 306 ? -20.616 10.685 103.316 1.00 20.40 292 GLN A CA 1
ATOM 2197 C C . GLN A 1 306 ? -21.514 11.594 104.140 1.00 19.24 292 GLN A C 1
ATOM 2198 O O . GLN A 1 306 ? -21.140 11.954 105.263 1.00 19.04 292 GLN A O 1
ATOM 2204 N N . PHE A 1 307 ? -22.665 11.998 103.604 1.00 19.88 293 PHE A N 1
ATOM 2205 C CA . PHE A 1 307 ? -23.540 12.969 104.261 1.00 16.82 293 PHE A CA 1
ATOM 2206 C C . PHE A 1 307 ? -24.972 12.459 104.260 1.00 18.10 293 PHE A C 1
ATOM 2207 O O . PHE A 1 307 ? -25.831 12.957 103.519 1.00 16.54 293 PHE A O 1
ATOM 2215 N N . PRO A 1 308 ? -25.269 11.475 105.109 1.00 21.04 294 PRO A N 1
ATOM 2216 C CA . PRO A 1 308 ? -26.670 11.055 105.270 1.00 22.48 294 PRO A CA 1
ATOM 2217 C C . PRO A 1 308 ? -27.594 12.210 105.612 1.00 18.31 294 PRO A C 1
ATOM 2218 O O . PRO A 1 308 ? -28.772 12.164 105.220 1.00 21.30 294 PRO A O 1
ATOM 2222 N N . GLU A 1 309 ? -27.094 13.246 106.314 1.00 18.99 295 GLU A N 1
ATOM 2223 C CA . GLU A 1 309 ? -27.910 14.405 106.682 1.00 20.26 295 GLU A CA 1
ATOM 2224 C C . GLU A 1 309 ? -28.444 15.157 105.488 1.00 20.93 295 GLU A C 1
ATOM 2225 O O . GLU A 1 309 ? -29.325 16.005 105.665 1.00 22.12 295 GLU A O 1
ATOM 2231 N N . LEU A 1 310 ? -27.855 14.971 104.309 1.00 20.68 296 LEU A N 1
ATOM 2232 C CA . LEU A 1 310 ? -28.245 15.729 103.134 1.00 20.60 296 LEU A CA 1
ATOM 2233 C C . LEU A 1 310 ? -29.147 14.940 102.205 1.00 17.33 296 LEU A C 1
ATOM 2234 O O . LEU A 1 310 ? -29.551 15.473 101.167 1.00 18.65 296 LEU A O 1
ATOM 2239 N N . LYS A 1 311 ? -29.487 13.697 102.561 1.00 19.12 297 LYS A N 1
ATOM 2240 C CA . LYS A 1 311 ? -30.225 12.825 101.658 1.00 18.49 297 LYS A CA 1
ATOM 2241 C C . LYS A 1 311 ? -31.641 13.313 101.392 1.00 18.57 297 LYS A C 1
ATOM 2242 O O . LYS A 1 311 ? -32.218 12.965 100.362 1.00 20.85 297 LYS A O 1
ATOM 2248 N N . GLY A 1 312 ? -32.205 14.120 102.277 1.00 18.15 298 GLY A N 1
ATOM 2249 C CA . GLY A 1 312 ? -33.478 14.718 101.946 1.00 16.41 298 GLY A CA 1
ATOM 2250 C C . GLY A 1 312 ? -33.399 15.902 101.013 1.00 17.99 298 GLY A C 1
ATOM 2251 O O . GLY A 1 312 ? -34.436 16.330 100.490 1.00 20.51 298 GLY A O 1
ATOM 2252 N N . LYS A 1 313 ? -32.201 16.439 100.778 1.00 19.54 299 LYS A N 1
ATOM 2253 C CA . LYS A 1 313 ? -32.034 17.656 99.986 1.00 18.21 299 LYS A CA 1
ATOM 2254 C C . LYS A 1 313 ? -31.525 17.388 98.575 1.00 19.47 299 LYS A C 1
ATOM 2255 O O . LYS A 1 313 ? -32.080 17.905 97.606 1.00 23.99 299 LYS A O 1
ATOM 2261 N N . ILE A 1 314 ? -30.473 16.596 98.435 1.00 20.64 300 ILE A N 1
ATOM 2262 C CA . ILE A 1 314 ? -29.812 16.550 97.133 1.00 24.54 300 ILE A CA 1
ATOM 2263 C C . ILE A 1 314 ? -30.256 15.304 96.379 1.00 23.78 300 ILE A C 1
ATOM 2264 O O . ILE A 1 314 ? -30.651 14.304 96.999 1.00 22.70 300 ILE A O 1
ATOM 2269 N N . PRO A 1 315 ? -30.237 15.316 95.048 1.00 20.94 301 PRO A N 1
ATOM 2270 C CA . PRO A 1 315 ? -30.681 14.136 94.309 1.00 22.95 301 PRO A CA 1
ATOM 2271 C C . PRO A 1 315 ? -29.694 12.992 94.448 1.00 22.26 301 PRO A C 1
ATOM 2272 O O . PRO A 1 315 ? -28.512 13.172 94.753 1.00 21.80 301 PRO A O 1
ATOM 2276 N N . ALA A 1 316 ? -30.231 11.788 94.258 1.00 22.69 302 ALA A N 1
ATOM 2277 C CA . ALA A 1 316 ? -29.433 10.579 94.170 1.00 25.02 302 ALA A CA 1
ATOM 2278 C C . ALA A 1 316 ? -28.942 10.309 92.755 1.00 19.71 302 ALA A C 1
ATOM 2279 O O . ALA A 1 316 ? -27.924 9.630 92.587 1.00 25.03 302 ALA A O 1
ATOM 2281 N N . GLY A 1 317 ? -29.640 10.827 91.747 1.00 23.54 303 GLY A N 1
ATOM 2282 C CA . GLY A 1 317 ? -29.310 10.492 90.376 1.00 24.45 303 GLY A CA 1
ATOM 2283 C C . GLY A 1 317 ? -29.541 9.017 90.144 1.00 29.61 303 GLY A C 1
ATOM 2284 O O . GLY A 1 317 ? -30.539 8.443 90.588 1.00 27.54 303 GLY A O 1
ATOM 2285 N N . LYS A 1 318 ? -28.598 8.382 89.449 1.00 25.25 304 LYS A N 1
ATOM 2286 C CA . LYS A 1 318 ? -28.616 6.936 89.235 1.00 23.85 304 LYS A CA 1
ATOM 2287 C C . LYS A 1 318 ? -27.327 6.366 89.806 1.00 28.08 304 LYS A C 1
ATOM 2288 O O . LYS A 1 318 ? -26.303 6.285 89.103 1.00 25.98 304 LYS A O 1
ATOM 2294 N N . PRO A 1 319 ? -27.337 5.963 91.076 1.00 26.63 305 PRO A N 1
ATOM 2295 C CA . PRO A 1 319 ? -26.101 5.519 91.735 1.00 25.44 305 PRO A CA 1
ATOM 2296 C C . PRO A 1 319 ? -25.420 4.377 90.995 1.00 29.47 305 PRO A C 1
ATOM 2297 O O . PRO A 1 319 ? -26.070 3.468 90.469 1.00 31.36 305 PRO A O 1
ATOM 2301 N N . GLY A 1 320 ? -24.092 4.428 90.970 1.00 26.82 306 GLY A N 1
ATOM 2302 C CA . GLY A 1 320 ? -23.299 3.392 90.349 1.00 28.65 306 GLY A CA 1
ATOM 2303 C C . GLY A 1 320 ? -23.082 3.547 88.863 1.00 27.07 306 GLY A C 1
ATOM 2304 O O . GLY A 1 320 ? -22.366 2.730 88.274 1.00 30.48 306 GLY A O 1
ATOM 2305 N N . THR A 1 321 ? -23.684 4.550 88.233 1.00 27.30 307 THR A N 1
ATOM 2306 C CA . THR A 1 321 ? -23.507 4.799 86.812 1.00 25.47 307 THR A CA 1
ATOM 2307 C C . THR A 1 321 ? -22.514 5.946 86.620 1.00 30.94 307 THR A C 1
ATOM 2308 O O . THR A 1 321 ? -21.970 6.496 87.578 1.00 23.82 307 THR A O 1
ATOM 2312 N N . GLY A 1 322 ? -22.264 6.300 85.363 1.00 27.25 308 GLY A N 1
ATOM 2313 C CA . GLY A 1 322 ? -21.368 7.410 85.076 1.00 29.72 308 GLY A CA 1
ATOM 2314 C C . GLY A 1 322 ? -19.920 7.151 85.435 1.00 27.20 308 GLY A C 1
ATOM 2315 O O . GLY A 1 322 ? -19.231 8.058 85.929 1.00 22.87 308 GLY A O 1
ATOM 2316 N N . ASN A 1 323 ? -19.449 5.929 85.216 1.00 25.18 309 ASN A N 1
ATOM 2317 C CA . ASN A 1 323 ? -18.052 5.578 85.429 1.00 25.73 309 ASN A CA 1
ATOM 2318 C C . ASN A 1 323 ? -17.159 6.515 84.619 1.00 23.23 309 ASN A C 1
ATOM 2319 O O . ASN A 1 323 ? -17.281 6.561 83.386 1.00 21.76 309 ASN A O 1
ATOM 2324 N N . PRO A 1 324 ? -16.278 7.287 85.262 1.00 19.47 310 PRO A N 1
ATOM 2325 C CA . PRO A 1 324 ? -15.463 8.255 84.508 1.00 19.27 310 PRO A CA 1
ATOM 2326 C C . PRO A 1 324 ? -14.562 7.607 83.475 1.00 19.96 310 PRO A C 1
ATOM 2327 O O . PRO A 1 324 ? -14.281 8.223 82.436 1.00 20.97 310 PRO A O 1
ATOM 2331 N N . ASP A 1 325 ? -14.088 6.381 83.727 1.00 20.09 311 ASP A N 1
ATOM 2332 C CA . ASP A 1 325 ? -13.233 5.714 82.745 1.00 24.40 311 ASP A CA 1
ATOM 2333 C C . ASP A 1 325 ? -13.938 5.528 81.408 1.00 25.21 311 ASP A C 1
ATOM 2334 O O . ASP A 1 325 ? -13.277 5.417 80.371 1.00 22.69 311 ASP A O 1
ATOM 2339 N N . ASP A 1 326 ? -15.267 5.466 81.408 1.00 22.31 312 ASP A N 1
ATOM 2340 C CA . ASP A 1 326 ? -16.028 5.293 80.180 1.00 22.89 312 ASP A CA 1
ATOM 2341 C C . ASP A 1 326 ? -16.390 6.611 79.520 1.00 26.68 312 ASP A C 1
ATOM 2342 O O . ASP A 1 326 ? -17.035 6.598 78.469 1.00 25.74 312 ASP A O 1
ATOM 2347 N N . ALA A 1 327 ? -15.998 7.740 80.112 1.00 20.23 313 ALA A N 1
ATOM 2348 C CA . ALA A 1 327 ? -16.367 9.052 79.604 1.00 21.60 313 ALA A CA 1
ATOM 2349 C C . ALA A 1 327 ? -15.187 9.874 79.118 1.00 21.41 313 ALA A C 1
ATOM 2350 O O . ALA A 1 327 ? -15.333 10.629 78.154 1.00 25.01 313 ALA A O 1
ATOM 2352 N N . LEU A 1 328 ? -14.015 9.701 79.719 1.00 19.92 314 LEU A N 1
ATOM 2353 C CA . LEU A 1 328 ? -12.933 10.663 79.601 1.00 16.19 314 LEU A CA 1
ATOM 2354 C C . LEU A 1 328 ? -11.694 10.044 78.972 1.00 19.90 314 LEU A C 1
ATOM 2355 O O . LEU A 1 328 ? -11.386 8.863 79.172 1.00 19.79 314 LEU A O 1
ATOM 2360 N N . THR A 1 329 ? -10.971 10.870 78.233 1.00 18.20 315 THR A N 1
ATOM 2361 C CA . THR A 1 329 ? -9.631 10.507 77.810 1.00 16.80 315 THR A CA 1
ATOM 2362 C C . THR A 1 329 ? -8.800 10.088 79.020 1.00 18.46 315 THR A C 1
ATOM 2363 O O . THR A 1 329 ? -8.824 10.779 80.054 1.00 16.23 315 THR A O 1
ATOM 2367 N N . PRO A 1 330 ? -8.069 8.973 78.943 1.00 17.56 316 PRO A N 1
ATOM 2368 C CA . PRO A 1 330 ? -7.221 8.568 80.066 1.00 19.23 316 PRO A CA 1
ATOM 2369 C C . PRO A 1 330 ? -6.190 9.631 80.397 1.00 19.73 316 PRO A C 1
ATOM 2370 O O . PRO A 1 330 ? -5.737 10.388 79.532 1.00 19.70 316 PRO A O 1
ATOM 2374 N N . VAL A 1 331 ? -5.835 9.676 81.676 1.00 18.37 317 VAL A N 1
ATOM 2375 C CA . VAL A 1 331 ? -4.861 10.610 82.217 1.00 16.59 317 VAL A CA 1
ATOM 2376 C C . VAL A 1 331 ? -3.847 9.810 83.020 1.00 20.98 317 VAL A C 1
ATOM 2377 O O . VAL A 1 331 ? -4.221 9.007 83.885 1.00 21.51 317 VAL A O 1
ATOM 2381 N N . ASP A 1 332 ? -2.567 10.041 82.754 1.00 18.46 318 ASP A N 1
ATOM 2382 C CA . ASP A 1 332 ? -1.483 9.342 83.435 1.00 17.72 318 ASP A CA 1
ATOM 2383 C C . ASP A 1 332 ? -0.510 10.392 83.958 1.00 18.47 318 ASP A C 1
ATOM 2384 O O . ASP A 1 332 ? 0.310 10.909 83.192 1.00 19.95 318 ASP A O 1
ATOM 2389 N N . ASN A 1 333 ? -0.592 10.708 85.251 1.00 17.63 319 ASN A N 1
ATOM 2390 C CA . ASN A 1 333 ? 0.383 11.584 85.893 1.00 16.35 319 ASN A CA 1
ATOM 2391 C C . ASN A 1 333 ? 1.267 10.800 86.862 1.00 16.62 319 ASN A C 1
ATOM 2392 O O . ASN A 1 333 ? 1.674 11.300 87.913 1.00 16.40 319 ASN A O 1
ATOM 2397 N N . SER A 1 334 ? 1.604 9.557 86.491 1.00 19.31 320 SER A N 1
ATOM 2398 C CA . SER A 1 334 ? 2.500 8.761 87.326 1.00 20.65 320 SER A CA 1
ATOM 2399 C C . SER A 1 334 ? 3.845 9.448 87.518 1.00 18.74 320 SER A C 1
ATOM 2400 O O . SER A 1 334 ? 4.454 9.327 88.585 1.00 18.67 320 SER A O 1
ATOM 2403 N N . LYS A 1 335 ? 4.319 10.179 86.506 1.00 18.14 321 LYS A N 1
ATOM 2404 C CA . LYS A 1 335 ? 5.588 10.885 86.644 1.00 17.17 321 LYS A CA 1
ATOM 2405 C C . LYS A 1 335 ? 5.516 11.927 87.753 1.00 16.54 321 LYS A C 1
ATOM 2406 O O . LYS A 1 335 ? 6.408 12.001 88.602 1.00 17.25 321 LYS A O 1
ATOM 2412 N N . THR A 1 336 ? 4.462 12.752 87.747 1.00 15.70 322 THR A N 1
ATOM 2413 C CA . THR A 1 336 ? 4.285 13.758 88.797 1.00 14.44 322 THR A CA 1
ATOM 2414 C C . THR A 1 336 ? 4.232 13.114 90.172 1.00 13.81 322 THR A C 1
ATOM 2415 O O . THR A 1 336 ? 4.882 13.576 91.118 1.00 16.51 322 THR A O 1
ATOM 2419 N N . LYS A 1 337 ? 3.423 12.065 90.311 1.00 15.58 323 LYS A N 1
ATOM 2420 C CA . LYS A 1 337 ? 3.251 11.447 91.621 1.00 16.34 323 LYS A CA 1
ATOM 2421 C C . LYS A 1 337 ? 4.566 10.880 92.144 1.00 19.94 323 LYS A C 1
ATOM 2422 O O . LYS A 1 337 ? 4.852 10.958 93.344 1.00 20.21 323 LYS A O 1
ATOM 2428 N N . LYS A 1 338 ? 5.399 10.334 91.256 1.00 18.66 324 LYS A N 1
ATOM 2429 C CA . LYS A 1 338 ? 6.681 9.815 91.713 1.00 19.17 324 LYS A CA 1
ATOM 2430 C C . LYS A 1 338 ? 7.626 10.945 92.104 1.00 18.05 324 LYS A C 1
ATOM 2431 O O . LYS A 1 338 ? 8.358 10.844 93.101 1.00 20.19 324 LYS A O 1
ATOM 2437 N N . LEU A 1 339 ? 7.622 12.040 91.336 1.00 17.43 325 LEU A N 1
ATOM 2438 C CA . LEU A 1 339 ? 8.475 13.181 91.661 1.00 17.47 325 LEU A CA 1
ATOM 2439 C C . LEU A 1 339 ? 8.081 13.825 92.984 1.00 16.69 325 LEU A C 1
ATOM 2440 O O . LEU A 1 339 ? 8.950 14.157 93.803 1.00 17.27 325 LEU A O 1
ATOM 2445 N N . LEU A 1 340 ? 6.779 14.011 93.217 1.00 18.31 326 LEU A N 1
ATOM 2446 C CA . LEU A 1 340 ? 6.334 14.653 94.452 1.00 17.44 326 LEU A CA 1
ATOM 2447 C C . LEU A 1 340 ? 6.517 13.738 95.653 1.00 18.97 326 LEU A C 1
ATOM 2448 O O . LEU A 1 340 ? 6.844 14.205 96.746 1.00 19.02 326 LEU A O 1
ATOM 2453 N N . GLY A 1 341 ? 6.263 12.445 95.483 1.00 20.37 327 GLY A N 1
ATOM 2454 C CA . GLY A 1 341 ? 6.603 11.495 96.515 1.00 17.98 327 GLY A CA 1
ATOM 2455 C C . GLY A 1 341 ? 5.613 11.353 97.646 1.00 22.11 327 GLY A C 1
ATOM 2456 O O . GLY A 1 341 ? 5.916 10.645 98.611 1.00 20.94 327 GLY A O 1
ATOM 2457 N N . PHE A 1 342 ? 4.447 11.988 97.574 1.00 18.27 328 PHE A N 1
ATOM 2458 C CA . PHE A 1 342 ? 3.450 11.852 98.626 1.00 20.99 328 PHE A CA 1
ATOM 2459 C C . PHE A 1 342 ? 2.102 11.528 98.003 1.00 21.19 328 PHE A C 1
ATOM 2460 O O . PHE A 1 342 ? 1.821 11.921 96.873 1.00 20.71 328 PHE A O 1
ATOM 2468 N N . GLU A 1 343 ? 1.265 10.796 98.733 1.00 24.05 329 GLU A N 1
ATOM 2469 C CA . GLU A 1 343 ? -0.002 10.368 98.156 1.00 22.26 329 GLU A CA 1
ATOM 2470 C C . GLU A 1 343 ? -1.054 11.458 98.317 1.00 19.13 329 GLU A C 1
ATOM 2471 O O . GLU A 1 343 ? -1.184 12.068 99.384 1.00 20.20 329 GLU A O 1
ATOM 2477 N N . PHE A 1 344 ? -1.809 11.682 97.251 1.00 19.50 330 PHE A N 1
ATOM 2478 C CA . PHE A 1 344 ? -2.831 12.715 97.235 1.00 18.52 330 PHE A CA 1
ATOM 2479 C C . PHE A 1 344 ? -4.054 12.304 98.047 1.00 23.25 330 PHE A C 1
ATOM 2480 O O . PHE A 1 344 ? -4.405 11.122 98.138 1.00 22.70 330 PHE A O 1
ATOM 2488 N N . ILE A 1 345 ? -4.727 13.315 98.605 1.00 17.36 331 ILE A N 1
ATOM 2489 C CA . ILE A 1 345 ? -5.998 13.111 99.301 1.00 17.02 331 ILE A CA 1
ATOM 2490 C C . ILE A 1 345 ? -7.036 12.554 98.334 1.00 18.49 331 ILE A C 1
ATOM 2491 O O . ILE A 1 345 ? -7.257 13.110 97.248 1.00 16.77 331 ILE A O 1
ATOM 2496 N N . ASP A 1 346 ? -7.702 11.459 98.718 1.00 18.04 332 ASP A N 1
ATOM 2497 C CA . ASP A 1 346 ? -8.644 10.888 97.765 1.00 19.04 332 ASP A CA 1
ATOM 2498 C C . ASP A 1 346 ? -9.964 11.666 97.769 1.00 18.93 332 ASP A C 1
ATOM 2499 O O . ASP A 1 346 ? -10.188 12.569 98.581 1.00 19.93 332 ASP A O 1
ATOM 2504 N N . LEU A 1 347 ? -10.831 11.324 96.814 1.00 18.13 333 LEU A N 1
ATOM 2505 C CA . LEU A 1 347 ? -12.037 12.117 96.592 1.00 15.97 333 LEU A CA 1
ATOM 2506 C C . LEU A 1 347 ? -12.980 12.032 97.785 1.00 17.96 333 LEU A C 1
ATOM 2507 O O . LEU A 1 347 ? -13.615 13.026 98.153 1.00 17.76 333 LEU A O 1
ATOM 2512 N N . LYS A 1 348 ? -13.062 10.863 98.423 1.00 20.12 334 LYS A N 1
ATOM 2513 C CA . LYS A 1 348 ? -13.937 10.727 99.586 1.00 17.45 334 LYS A CA 1
ATOM 2514 C C . LYS A 1 348 ? -13.527 11.675 100.717 1.00 17.78 334 LYS A C 1
ATOM 2515 O O . LYS A 1 348 ? -14.364 12.405 101.266 1.00 17.66 334 LYS A O 1
ATOM 2521 N N . LYS A 1 349 ? -12.237 11.691 101.075 1.00 18.76 335 LYS A N 1
ATOM 2522 C CA . LYS A 1 349 ? -11.783 12.591 102.135 1.00 18.56 335 LYS A CA 1
ATOM 2523 C C . LYS A 1 349 ? -11.879 14.050 101.708 1.00 17.19 335 LYS A C 1
ATOM 2524 O O . LYS A 1 349 ? -12.219 14.922 102.516 1.00 14.94 335 LYS A O 1
ATOM 2530 N N . ASP A 1 350 ? -11.527 14.336 100.454 1.00 14.96 336 ASP A N 1
ATOM 2531 C CA . ASP A 1 350 ? -11.644 15.684 99.920 1.00 14.72 336 ASP A CA 1
ATOM 2532 C C . ASP A 1 350 ? -13.071 16.204 100.081 1.00 15.02 336 ASP A C 1
ATOM 2533 O O . ASP A 1 350 ? -13.303 17.258 100.691 1.00 16.14 336 ASP A O 1
ATOM 2538 N N . LEU A 1 351 ? -14.049 15.446 99.589 1.00 16.24 337 LEU A N 1
ATOM 2539 C CA . LEU A 1 351 ? -15.433 15.911 99.668 1.00 16.08 337 LEU A CA 1
ATOM 2540 C C . LEU A 1 351 ? -15.930 15.952 101.107 1.00 15.78 337 LEU A C 1
ATOM 2541 O O . LEU A 1 351 ? -16.670 16.868 101.482 1.00 15.98 337 LEU A O 1
ATOM 2546 N N . TYR A 1 352 ? -15.521 14.988 101.933 1.00 15.07 338 TYR A N 1
ATOM 2547 C CA . TYR A 1 352 ? -15.933 15.019 103.331 1.00 18.10 338 TYR A CA 1
ATOM 2548 C C . TYR A 1 352 ? -15.429 16.284 104.019 1.00 18.31 338 TYR A C 1
ATOM 2549 O O . TYR A 1 352 ? -16.189 16.978 104.700 1.00 17.23 338 TYR A O 1
ATOM 2558 N N . ASP A 1 353 ? -14.149 16.610 103.845 1.00 16.08 339 ASP A N 1
ATOM 2559 C CA . ASP A 1 353 ? -13.615 17.799 104.499 1.00 17.14 339 ASP A CA 1
ATOM 2560 C C . ASP A 1 353 ? -14.223 19.075 103.924 1.00 16.96 339 ASP A C 1
ATOM 2561 O O . ASP A 1 353 ? -14.488 20.034 104.663 1.00 15.98 339 ASP A O 1
ATOM 2566 N N . THR A 1 354 ? -14.447 19.106 102.608 1.00 15.13 340 THR A N 1
ATOM 2567 C CA . THR A 1 354 ? -15.042 20.280 101.981 1.00 14.97 340 THR A CA 1
ATOM 2568 C C . THR A 1 354 ? -16.444 20.536 102.505 1.00 15.78 340 THR A C 1
ATOM 2569 O O . THR A 1 354 ? -16.786 21.663 102.872 1.00 17.23 340 THR A O 1
ATOM 2573 N N . ILE A 1 355 ? -17.283 19.502 102.503 1.00 16.89 341 ILE A N 1
ATOM 2574 C CA . ILE A 1 355 ? -18.699 19.726 102.769 1.00 16.85 341 ILE A CA 1
ATOM 2575 C C . ILE A 1 355 ? -18.961 19.767 104.269 1.00 19.31 341 ILE A C 1
ATOM 2576 O O . ILE A 1 355 ? -19.814 20.537 104.729 1.00 20.21 341 ILE A O 1
ATOM 2581 N N . SER A 1 356 ? -18.213 19.001 105.068 1.00 16.74 342 SER A N 1
ATOM 2582 C CA . SER A 1 356 ? -18.389 19.145 106.508 1.00 20.35 342 SER A CA 1
ATOM 2583 C C . SER A 1 356 ? -17.984 20.541 106.973 1.00 21.87 342 SER A C 1
ATOM 2584 O O . SER A 1 356 ? -18.630 21.111 107.859 1.00 19.95 342 SER A O 1
ATOM 2587 N N . GLN A 1 357 ? -16.971 21.151 106.343 1.00 17.50 343 GLN A N 1
ATOM 2588 C CA . GLN A 1 357 ? -16.652 22.532 106.690 1.00 16.54 343 GLN A CA 1
ATOM 2589 C C . GLN A 1 357 ? -17.812 23.463 106.351 1.00 18.74 343 GLN A C 1
ATOM 2590 O O . GLN A 1 357 ? -18.129 24.382 107.117 1.00 22.84 343 GLN A O 1
ATOM 2596 N N . ILE A 1 358 ? -18.467 23.219 105.217 1.00 18.58 344 ILE A N 1
ATOM 2597 C CA . ILE A 1 358 ? -19.600 24.025 104.787 1.00 23.35 344 ILE A CA 1
ATOM 2598 C C . ILE A 1 358 ? -20.755 23.908 105.773 1.00 20.58 344 ILE A C 1
ATOM 2599 O O . ILE A 1 358 ? -21.378 24.909 106.150 1.00 21.26 344 ILE A O 1
ATOM 2604 N N . LEU A 1 359 ? -21.047 22.687 106.211 1.00 21.16 345 LEU A N 1
ATOM 2605 C CA . LEU A 1 359 ? -22.163 22.479 107.133 1.00 18.49 345 LEU A CA 1
ATOM 2606 C C . LEU A 1 359 ? -21.879 23.075 108.499 1.00 21.26 345 LEU A C 1
ATOM 2607 O O . LEU A 1 359 ? -22.783 23.621 109.142 1.00 22.22 345 LEU A O 1
ATOM 2612 N N . GLU A 1 360 ? -20.635 22.960 108.971 1.00 19.32 346 GLU A N 1
ATOM 2613 C CA . GLU A 1 360 ? -20.282 23.582 110.240 1.00 22.08 346 GLU A CA 1
ATOM 2614 C C . GLU A 1 360 ? -20.439 25.092 110.157 1.00 23.80 346 GLU A C 1
ATOM 2615 O O . GLU A 1 360 ? -20.850 25.736 111.128 1.00 26.11 346 GLU A O 1
ATOM 2621 N N . ALA A 1 361 ? -20.155 25.671 108.985 1.00 21.08 347 ALA A N 1
ATOM 2622 C CA . ALA A 1 361 ? -20.261 27.114 108.820 1.00 23.52 347 ALA A CA 1
ATOM 2623 C C . ALA A 1 361 ? -21.706 27.588 108.804 1.00 24.93 347 ALA A C 1
ATOM 2624 O O . ALA A 1 361 ? -21.947 28.791 108.946 1.00 29.49 347 ALA A O 1
ATOM 2626 N N . GLU A 1 362 ? -22.662 26.676 108.623 1.00 23.63 348 GLU A N 1
ATOM 2627 C CA . GLU A 1 362 ? -24.087 26.997 108.650 1.00 27.65 348 GLU A CA 1
ATOM 2628 C C . GLU A 1 362 ? -24.656 27.020 110.059 1.00 30.51 348 GLU A C 1
ATOM 2629 O O . GLU A 1 362 ? -25.883 27.092 110.214 1.00 29.01 348 GLU A O 1
ATOM 2635 N N . LYS A 1 363 ? -23.799 26.954 111.074 1.00 24.77 349 LYS A N 1
ATOM 2636 C CA . LYS A 1 363 ? -24.228 27.057 112.468 1.00 29.01 349 LYS A CA 1
ATOM 2637 C C . LYS A 1 363 ? -24.966 28.375 112.692 1.00 35.34 349 LYS A C 1
ATOM 2638 O O . LYS A 1 363 ? -24.766 29.339 111.942 1.00 35.76 349 LYS A O 1
#

Secondary structure (DSSP, 8-state):
--EEEESSTTSHHHHHHHHHHHHTT-EEEEEESSHHHHHHIIIIITTTS-EEEEE---TTSTTTTHHHHHHHTTTEEEEEE---------HIIIIIHHHHHHHHHHHHHHHHH-TTT--EEEEE--GGGT--GGGS--TT-GGG-B-TT------TTGGGGSHHHHHHHHHHHHHHHHHHHHHHHTTT---EEEEEEE-EEE---SS-----S-HHHHHHHT--TTSPPP--EEEEEEHHHHHHHHHHHHH-GGGTT-EEEE--EEEEHHHHHHHHHHH-GGGTTTS---STT---GGGTS--B--HHHHHHH-SPPPPHHHHHHHHHHHHHHHT-

CATH classification: 3.40.50.720

GO terms:
  GO:0062040 fungal biofilm matrix (C, IDA)
  GO:0005829 cytosol (C, IDA)

Radius of gyration: 19.89 Å; Cα contacts (8 Å, |Δi|>4): 703; chains: 1; bounding box: 57×45×47 Å